Protein AF-A0A6M5JIP1-F1 (afdb_monomer)

Sequence (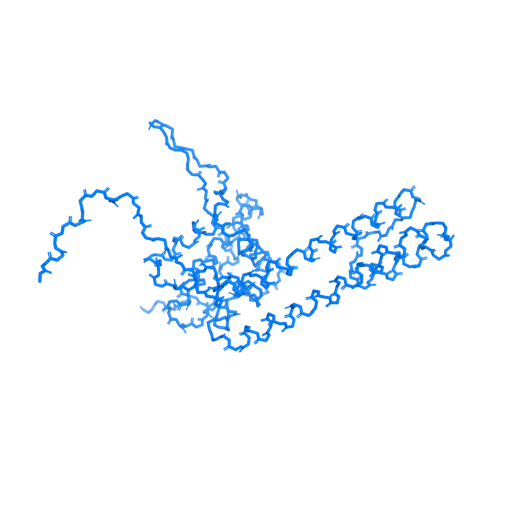245 aa):
MTQKGWRRWYGWYRSVHVKSLDAHQARSLLGARAQLVGMRTRLSNMVRGVLKTFGLLPGADRGLRFDRRVEAMIEDAPDVALIVRPLLATWRQLREQIAVFDTTVQRRVKRDATCRLLMTVPGIGALSALAFVSTIEDPTRFARSRSVGAHLGLTPRRYQSGEMDRSGHISGCGDVLARTLMYEAAIVILHRVKRPLHLKDWALAIVERAGPGKARVALARKLSVILHSVWRSGEPFRWEPATVA

Mean predicted aligned error: 6.75 Å

Nearest PDB structures (foldseek):
  8wt6-assembly1_D  TM=6.967E-01  e=3.673E-09  Escherichia coli
  8wt9-assembly1_D  TM=7.153E-01  e=5.305E-08  Escherichia coli
  8wt7-assembly1_C  TM=7.300E-01  e=1.313E-07  Escherichia coli

Solvent-accessible surface area (backbone atoms only — not comparable to full-atom values): 13800 Å² total; per-residue (Å²): 136,84,92,79,83,82,88,86,83,67,93,84,66,75,87,75,86,78,76,52,71,66,32,49,52,53,48,50,54,55,48,54,38,51,51,41,54,49,51,36,51,50,43,55,50,49,49,50,52,56,35,46,75,73,74,41,78,75,75,87,58,60,70,71,60,30,52,55,51,49,53,63,66,30,66,91,31,63,77,56,30,69,62,43,49,62,51,49,54,52,36,52,52,39,51,54,54,41,50,55,45,51,53,50,50,48,57,51,34,75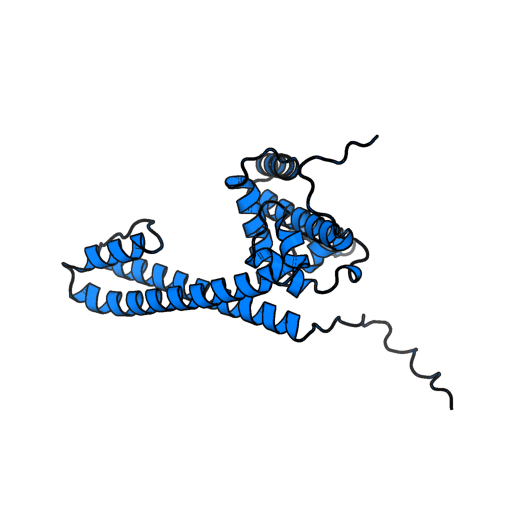,71,35,66,64,34,52,45,44,40,54,33,85,44,38,44,64,67,40,23,49,37,45,48,40,69,62,72,48,70,78,81,47,92,46,44,74,53,47,18,50,54,38,14,51,34,61,31,76,49,73,56,98,90,46,79,46,79,57,62,55,55,60,46,59,49,62,65,42,36,50,37,34,36,51,20,28,49,35,35,70,76,65,56,78,72,85,41,70,73,45,55,57,31,50,58,32,28,77,77,63,35,60,71,55,18,32,44,54,37,19,24,52,48,43,23,49,49,43,47,33,63,69,68,72,46,67,58,70,77,62,79,78,82,83,126

Secondary structure (DSSP, 8-state):
-------SS-TT-PPPPPPPHHHHHHHHHHHHHHHHHHHHHHHHHHHHHHHHHTT---TT--HHHHHHHHHHHTTT-HHHHHHHHHHHHHHHHHHHHHHHHHHHHHHHHHH-HHHHHHTTSTT--HHHHHHHHHHH--GGG-SSTHHHHHHTT-SEEEEEETTEEEEEEE---S-HHHHHHHHHHHHHHHHT--S--HHHHHHHHHHHHH-HHHHHHHHHHHHHHHHHHHHHH-PPPPSSPP---

Foldseek 3Di:
DDPPDDDDPPPPDDDDDDADPVLVVLVVLLVVLVVLVVLLVVLLVVLQVLCVVVVHHLDDDDDPSSLVSSCVSCVVPVVSCVVNVVSSVVSVVSVVVSVVSVVVLVVVLVVDLLLVQLVLDQLDDSSLSSNLCSQCVDLVVDPALLVQCVQCQLAFDWDDDDPDTDTHDGRNPHDVSNLVSLLSSLVCLQPPDPDDAPLNVVLVVCCVVPNNVNSSSVSSSVSSSVSSVSSVVVHHDDRDDPPPD

Radius of gyration: 23.05 Å; Cα contacts (8 Å, |Δi|>4): 244; chains: 1; bounding box: 53×52×82 Å

Structure (mmCIF, N/CA/C/O backbone):
data_AF-A0A6M5JIP1-F1
#
_entry.id   AF-A0A6M5JIP1-F1
#
loop_
_atom_site.group_PDB
_atom_site.id
_atom_site.type_symbol
_atom_site.label_atom_id
_atom_site.label_alt_id
_atom_site.label_comp_id
_atom_site.label_asym_id
_atom_site.label_entity_id
_atom_site.label_seq_id
_atom_site.pdbx_PDB_ins_code
_atom_site.Cartn_x
_atom_site.Cartn_y
_atom_site.Cartn_z
_atom_site.occupancy
_atom_site.B_iso_or_equiv
_atom_site.auth_seq_id
_atom_site.auth_comp_id
_atom_site.auth_asym_id
_atom_site.auth_atom_id
_atom_site.pdbx_PDB_model_num
ATOM 1 N N . MET A 1 1 ? 0.127 -29.106 47.505 1.00 35.12 1 MET A N 1
ATOM 2 C CA . MET A 1 1 ? 1.346 -28.319 47.803 1.00 35.12 1 MET A CA 1
ATOM 3 C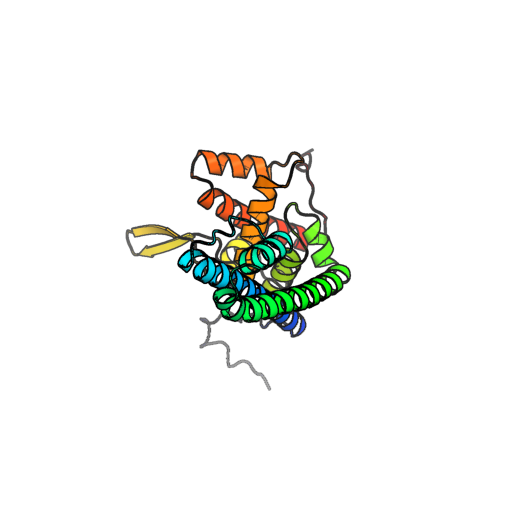 C . MET A 1 1 ? 1.322 -27.038 46.985 1.00 35.12 1 MET A C 1
ATOM 5 O O . MET A 1 1 ? 1.169 -27.071 45.774 1.00 35.12 1 MET A O 1
ATOM 9 N N . THR A 1 2 ? 1.328 -25.911 47.682 1.00 38.12 2 THR A N 1
ATOM 10 C CA . THR A 1 2 ? 0.967 -24.566 47.220 1.00 38.12 2 THR A CA 1
ATOM 11 C C . THR A 1 2 ? 2.082 -23.871 46.431 1.00 38.12 2 THR A C 1
ATOM 13 O O . THR A 1 2 ? 3.082 -23.460 47.009 1.00 38.12 2 THR A O 1
ATOM 16 N N . GLN A 1 3 ? 1.867 -23.625 45.132 1.00 36.69 3 GLN A N 1
ATOM 17 C CA . GLN A 1 3 ? 2.666 -22.705 44.301 1.00 36.69 3 GLN A CA 1
ATOM 18 C C . GLN A 1 3 ? 2.328 -21.225 44.597 1.00 36.69 3 GLN A C 1
ATOM 20 O O . GLN A 1 3 ? 1.938 -20.452 43.722 1.00 36.69 3 GLN A O 1
ATOM 25 N N . LYS A 1 4 ? 2.471 -20.796 45.853 1.00 41.78 4 LYS A N 1
ATOM 26 C CA . LYS A 1 4 ? 2.514 -19.373 46.225 1.00 41.78 4 LYS A CA 1
ATOM 27 C C . LYS A 1 4 ? 3.981 -18.999 46.435 1.00 41.78 4 LYS A C 1
ATOM 29 O O . LYS A 1 4 ? 4.477 -19.122 47.544 1.00 41.78 4 LYS A O 1
ATOM 34 N N . GLY A 1 5 ? 4.690 -18.590 45.378 1.00 34.19 5 GLY A N 1
ATOM 35 C CA . GLY A 1 5 ? 6.124 -18.290 45.537 1.00 34.19 5 GLY A CA 1
ATOM 36 C C . GLY A 1 5 ? 6.865 -17.518 44.442 1.00 34.19 5 GLY A C 1
ATOM 37 O O . GLY A 1 5 ? 8.011 -17.168 44.674 1.00 34.19 5 GLY A O 1
ATOM 38 N N . TRP A 1 6 ? 6.262 -17.191 43.290 1.00 36.59 6 TRP A N 1
ATOM 39 C CA . TRP A 1 6 ? 7.020 -16.620 42.153 1.00 36.59 6 TRP A CA 1
ATOM 40 C C . TRP A 1 6 ? 6.511 -15.266 41.626 1.00 36.59 6 TRP A C 1
ATOM 42 O O . TRP A 1 6 ? 6.804 -14.879 40.500 1.00 36.59 6 TRP A O 1
ATOM 52 N N . ARG A 1 7 ? 5.750 -14.498 42.418 1.00 42.03 7 ARG A N 1
ATOM 53 C CA . ARG A 1 7 ? 5.139 -13.227 41.958 1.00 42.03 7 ARG A CA 1
ATOM 54 C C . ARG A 1 7 ? 5.946 -11.945 42.206 1.00 42.03 7 ARG A C 1
ATOM 56 O O . ARG A 1 7 ? 5.408 -10.872 41.958 1.00 42.03 7 ARG A O 1
ATOM 63 N N . ARG A 1 8 ? 7.195 -11.998 42.686 1.00 39.66 8 ARG A N 1
ATOM 64 C CA . ARG A 1 8 ? 7.826 -10.794 43.272 1.00 39.66 8 ARG A CA 1
ATOM 65 C C . ARG A 1 8 ? 8.992 -10.141 42.507 1.00 39.66 8 ARG A C 1
ATOM 67 O O . ARG A 1 8 ? 9.434 -9.093 42.951 1.00 39.66 8 ARG A O 1
ATOM 74 N N . TRP A 1 9 ? 9.430 -10.643 41.343 1.00 42.53 9 TRP A N 1
ATOM 75 C CA . TRP A 1 9 ? 10.633 -10.087 40.675 1.00 42.53 9 TRP A CA 1
ATOM 76 C C . TRP A 1 9 ? 10.564 -9.836 39.148 1.00 42.53 9 TRP A C 1
ATOM 78 O O . TRP A 1 9 ? 11.585 -9.530 38.547 1.00 42.53 9 TRP A O 1
ATOM 88 N N . TYR A 1 10 ? 9.384 -9.861 38.504 1.00 42.88 10 TYR A N 1
ATOM 89 C CA . TYR A 1 10 ? 9.240 -9.585 37.051 1.00 42.88 10 TYR A CA 1
ATOM 90 C C . TYR A 1 10 ? 8.085 -8.619 36.696 1.00 42.88 10 TYR A C 1
ATOM 92 O O . TYR A 1 10 ? 7.394 -8.794 35.697 1.00 42.88 10 TYR A O 1
ATOM 100 N N . GLY A 1 11 ? 7.854 -7.571 37.494 1.00 45.03 11 GLY A N 1
ATOM 101 C CA . GLY A 1 11 ? 6.762 -6.598 37.275 1.00 45.03 11 GLY A CA 1
ATOM 102 C C . GLY A 1 11 ? 6.906 -5.670 36.053 1.00 45.03 11 GLY A C 1
ATOM 103 O O . GLY A 1 11 ? 6.019 -4.858 35.804 1.00 45.03 11 GLY A O 1
ATOM 104 N N . TRP A 1 12 ? 8.002 -5.773 35.296 1.00 57.34 12 TRP A N 1
ATOM 105 C CA . TRP A 1 12 ? 8.351 -4.844 34.210 1.00 57.34 12 TRP A CA 1
ATOM 106 C C . TRP A 1 12 ? 7.956 -5.325 32.810 1.00 57.34 12 TRP A C 1
ATOM 108 O O . TRP A 1 12 ? 7.903 -4.521 31.879 1.00 57.34 12 TRP A O 1
ATOM 118 N N . TYR A 1 13 ? 7.653 -6.614 32.639 1.00 55.66 13 TYR A N 1
ATOM 119 C CA . TYR A 1 13 ? 7.334 -7.175 31.329 1.00 55.66 13 TYR A CA 1
ATOM 120 C C . TYR A 1 13 ? 5.842 -7.450 31.205 1.00 55.66 13 TYR A C 1
ATOM 122 O O . TYR A 1 13 ? 5.272 -8.314 31.867 1.00 55.66 13 TYR A O 1
ATOM 130 N N . ARG A 1 14 ? 5.196 -6.698 30.315 1.00 58.66 14 ARG A N 1
ATOM 131 C CA . ARG A 1 14 ? 3.814 -6.952 29.916 1.00 58.66 14 ARG A CA 1
ATOM 132 C C . ARG A 1 14 ? 3.804 -8.181 29.006 1.00 58.66 14 ARG A C 1
ATOM 134 O O . ARG A 1 14 ? 4.544 -8.201 28.025 1.00 58.66 14 ARG A O 1
ATOM 141 N N . SER A 1 15 ? 2.978 -9.183 29.314 1.00 69.25 15 SER A N 1
ATOM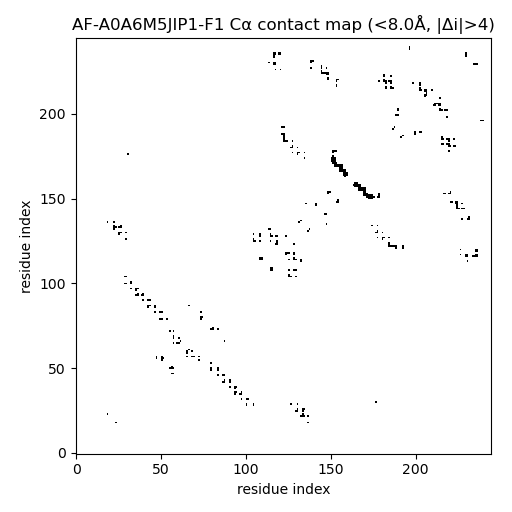 142 C CA . SER A 1 15 ? 2.810 -10.376 28.472 1.00 69.25 15 SER A CA 1
ATOM 143 C C . SER A 1 15 ? 2.578 -9.973 27.013 1.00 69.25 15 SER A C 1
ATOM 145 O O . SER A 1 15 ? 1.657 -9.203 26.715 1.00 69.25 15 SER A O 1
ATOM 147 N N . VAL A 1 16 ? 3.426 -10.465 26.109 1.00 74.62 16 VAL A N 1
ATOM 148 C CA . VAL A 1 16 ? 3.321 -10.175 24.678 1.00 74.62 16 VAL A CA 1
ATOM 149 C C . VAL A 1 16 ? 2.303 -11.126 24.069 1.00 74.62 16 VAL A C 1
ATOM 151 O O . VAL A 1 16 ? 2.369 -12.334 24.267 1.00 74.62 16 VAL A O 1
ATOM 154 N N . HIS A 1 17 ? 1.356 -10.569 23.319 1.00 79.06 17 HIS A N 1
ATOM 155 C CA . HIS A 1 17 ? 0.409 -11.365 22.545 1.00 79.06 17 HIS A CA 1
ATOM 156 C C . HIS A 1 17 ? 1.149 -12.145 21.456 1.00 79.06 17 HIS A C 1
ATOM 158 O O . HIS A 1 17 ? 1.733 -11.540 20.550 1.00 79.06 17 HIS A O 1
ATOM 164 N N . VAL A 1 18 ? 1.110 -13.471 21.551 1.00 83.81 18 VAL A N 1
ATOM 165 C CA . VAL A 1 18 ? 1.624 -14.376 20.521 1.00 83.81 18 VAL A CA 1
ATOM 166 C C . VAL A 1 18 ? 0.536 -14.553 19.474 1.00 83.81 18 VAL A C 1
ATOM 168 O O . VAL A 1 18 ? -0.599 -14.883 19.813 1.00 83.81 18 VAL A O 1
ATOM 171 N N . LYS A 1 19 ? 0.873 -14.300 18.208 1.00 85.56 19 LYS A N 1
ATOM 172 C CA . LYS A 1 19 ? -0.102 -14.434 17.129 1.00 85.56 19 LYS A CA 1
ATOM 173 C C . LYS A 1 19 ? -0.380 -15.900 16.826 1.00 85.56 19 LYS A C 1
ATOM 175 O O . LYS A 1 19 ? 0.526 -16.731 16.875 1.00 85.56 19 LYS A O 1
ATOM 180 N N . SER A 1 20 ? -1.614 -16.199 16.449 1.00 92.12 20 SER A N 1
ATOM 181 C CA . SER A 1 20 ? -1.992 -17.503 15.918 1.00 92.12 20 SER A CA 1
ATOM 182 C C . SER A 1 20 ? -1.245 -17.811 14.623 1.00 92.12 20 SER A C 1
ATOM 184 O O . SER A 1 20 ? -0.804 -16.923 13.879 1.00 92.12 20 SER A O 1
ATOM 186 N N . LEU A 1 21 ? -1.147 -19.105 14.321 1.00 92.94 21 LEU A N 1
ATOM 187 C CA . LEU A 1 21 ? -0.588 -19.576 13.060 1.00 92.94 21 LEU A CA 1
ATOM 188 C C . LEU A 1 21 ? -1.350 -19.000 11.857 1.00 92.94 21 LEU A C 1
ATOM 190 O O . LEU A 1 21 ? -0.726 -18.613 10.871 1.00 92.94 21 LEU A O 1
ATOM 194 N N . ASP A 1 22 ? -2.675 -18.870 11.960 1.00 92.56 22 ASP A N 1
ATOM 195 C CA . ASP A 1 22 ? -3.512 -18.281 10.914 1.00 92.56 22 ASP A CA 1
ATOM 196 C C . ASP A 1 22 ? -3.109 -16.819 10.641 1.00 92.56 22 ASP A C 1
ATOM 198 O O . ASP A 1 22 ? -2.816 -16.452 9.495 1.00 92.56 22 ASP A O 1
ATOM 202 N N . ALA A 1 23 ? -2.975 -15.997 11.687 1.00 93.25 23 ALA A N 1
ATOM 203 C CA . ALA A 1 23 ? -2.525 -14.613 11.556 1.00 93.25 23 ALA A CA 1
ATOM 204 C C . ALA A 1 23 ? -1.101 -14.519 10.973 1.00 93.25 23 ALA A C 1
ATOM 206 O O . ALA A 1 23 ? -0.837 -13.669 10.114 1.00 93.25 23 ALA A O 1
ATOM 207 N N . HIS A 1 24 ? -0.190 -15.415 11.367 1.00 93.69 24 HIS A N 1
ATOM 208 C CA . HIS A 1 24 ? 1.138 -15.516 10.758 1.00 93.69 24 HIS A CA 1
ATOM 209 C C . HIS A 1 24 ? 1.064 -15.848 9.262 1.00 93.69 24 HIS A C 1
ATOM 211 O O . HIS A 1 24 ? 1.689 -15.156 8.458 1.00 93.69 24 HIS A O 1
ATOM 217 N N . GLN A 1 25 ? 0.251 -16.827 8.861 1.00 95.19 25 GLN A N 1
ATOM 218 C CA . GLN A 1 25 ? 0.053 -17.187 7.455 1.00 95.19 25 GLN A CA 1
ATOM 219 C C . GLN A 1 25 ? -0.529 -16.026 6.634 1.00 95.19 25 GLN A C 1
ATOM 221 O O . GLN A 1 25 ? -0.077 -15.784 5.515 1.00 95.19 25 GLN A O 1
ATOM 226 N N . ALA A 1 26 ? -1.503 -15.277 7.173 1.00 95.94 26 ALA A N 1
ATOM 227 C CA . ALA A 1 26 ? -2.066 -14.098 6.497 1.00 95.94 26 ALA A CA 1
ATOM 228 C C . ALA A 1 26 ? -0.995 -13.040 6.237 1.00 95.94 26 ALA A C 1
ATOM 230 O O . ALA A 1 26 ? -0.881 -12.513 5.129 1.00 95.94 26 ALA A O 1
ATOM 231 N N . ARG A 1 27 ? -0.190 -12.745 7.258 1.00 95.19 27 ARG A N 1
ATOM 232 C CA . ARG A 1 27 ? 0.879 -11.749 7.173 1.00 95.19 27 ARG A CA 1
ATOM 233 C C . ARG A 1 27 ? 1.979 -12.187 6.214 1.00 95.19 27 ARG A C 1
ATOM 235 O O . ARG A 1 27 ? 2.436 -11.360 5.433 1.00 95.19 27 ARG A O 1
ATOM 242 N N . SER A 1 28 ? 2.362 -13.463 6.221 1.00 96.62 28 SER A N 1
ATOM 243 C CA . SER A 1 28 ? 3.341 -14.012 5.276 1.00 96.62 28 SER A CA 1
ATOM 244 C C . SER A 1 28 ? 2.845 -13.928 3.834 1.00 96.62 28 SER A C 1
ATOM 246 O O . SER A 1 28 ? 3.590 -13.479 2.967 1.00 96.62 28 SER A O 1
ATOM 248 N N . LEU A 1 29 ? 1.572 -14.255 3.577 1.00 97.62 29 LEU A N 1
ATOM 249 C CA . LEU A 1 29 ? 0.943 -14.096 2.261 1.00 97.62 29 LEU A CA 1
ATOM 250 C C . LEU A 1 29 ? 0.987 -12.635 1.784 1.00 97.62 29 LEU A C 1
ATOM 252 O O . LEU A 1 29 ? 1.423 -12.343 0.669 1.00 97.62 29 LEU A O 1
ATOM 256 N N . LEU A 1 30 ? 0.555 -11.705 2.638 1.00 98.06 30 LEU A N 1
ATOM 257 C CA . LEU A 1 30 ? 0.543 -10.275 2.328 1.00 98.06 30 LEU A CA 1
ATOM 258 C C . LEU A 1 30 ? 1.963 -9.719 2.127 1.00 98.06 30 LEU A C 1
ATOM 260 O O . LEU A 1 30 ? 2.193 -8.930 1.208 1.00 98.06 30 LEU A O 1
ATOM 264 N N . GLY A 1 31 ? 2.917 -10.156 2.951 1.00 97.62 31 GLY A N 1
ATOM 265 C CA . GLY A 1 31 ? 4.327 -9.788 2.865 1.00 97.62 31 GLY A CA 1
ATOM 266 C C . GLY A 1 31 ? 4.981 -10.286 1.578 1.00 97.62 31 GLY A C 1
ATOM 267 O O . GLY A 1 31 ? 5.580 -9.487 0.860 1.00 97.62 31 GLY A O 1
ATOM 268 N N . ALA A 1 32 ? 4.807 -11.565 1.234 1.00 97.94 32 ALA A N 1
ATOM 269 C CA . ALA A 1 32 ? 5.321 -12.150 -0.006 1.00 97.94 32 ALA A CA 1
ATOM 270 C C . ALA A 1 32 ? 4.779 -11.414 -1.239 1.00 97.94 32 ALA A C 1
ATOM 272 O O . ALA A 1 32 ? 5.537 -11.004 -2.120 1.00 97.94 32 ALA A O 1
ATOM 273 N N . ARG A 1 33 ? 3.472 -11.132 -1.256 1.00 98.31 33 ARG A N 1
ATOM 274 C CA . ARG A 1 33 ? 2.854 -10.316 -2.304 1.00 98.31 33 ARG A CA 1
ATOM 275 C C . ARG A 1 33 ? 3.482 -8.923 -2.398 1.00 98.31 33 ARG A C 1
ATOM 277 O O . ARG A 1 33 ? 3.785 -8.463 -3.499 1.00 98.31 33 ARG A O 1
ATOM 284 N N . ALA A 1 34 ? 3.661 -8.235 -1.270 1.00 97.94 34 ALA A N 1
ATOM 285 C CA . ALA A 1 34 ? 4.259 -6.901 -1.242 1.00 97.94 34 ALA A CA 1
ATOM 286 C C . ALA A 1 34 ? 5.697 -6.904 -1.796 1.00 97.94 34 ALA A C 1
ATOM 288 O O . ALA A 1 34 ? 6.061 -5.994 -2.545 1.00 97.94 34 ALA A O 1
ATOM 289 N N . GLN A 1 35 ? 6.478 -7.953 -1.515 1.00 97.81 35 GLN A N 1
ATOM 290 C CA . GLN A 1 35 ? 7.813 -8.133 -2.091 1.00 97.81 35 GLN A CA 1
ATOM 291 C C . GLN A 1 35 ? 7.767 -8.244 -3.619 1.00 97.81 35 GLN A C 1
ATOM 293 O O . GLN A 1 35 ? 8.488 -7.509 -4.300 1.00 97.81 35 GLN A O 1
ATOM 298 N N . LEU A 1 36 ? 6.872 -9.071 -4.177 1.00 98.38 36 LEU A N 1
ATOM 299 C CA . LEU A 1 36 ? 6.738 -9.195 -5.634 1.00 98.38 36 LEU A CA 1
ATOM 300 C C . LEU A 1 36 ? 6.282 -7.885 -6.290 1.00 98.38 36 LEU A C 1
ATOM 302 O O . LEU A 1 36 ? 6.796 -7.504 -7.342 1.00 98.38 36 LEU A O 1
ATOM 306 N N . VAL A 1 37 ? 5.366 -7.144 -5.659 1.00 98.12 37 VAL A N 1
ATOM 307 C CA . VAL A 1 37 ? 4.957 -5.807 -6.126 1.00 98.12 37 VAL A CA 1
ATOM 308 C C . VAL A 1 37 ? 6.151 -4.845 -6.168 1.00 98.12 37 VAL A C 1
ATOM 310 O O . VAL A 1 37 ? 6.300 -4.085 -7.134 1.00 98.12 37 VAL A O 1
ATOM 313 N N . GLY A 1 38 ? 7.018 -4.894 -5.154 1.00 97.88 38 GLY A N 1
ATOM 314 C CA . GLY A 1 38 ? 8.259 -4.124 -5.099 1.00 97.88 38 GLY A CA 1
ATOM 315 C C . GLY A 1 38 ? 9.246 -4.517 -6.200 1.00 97.88 38 GLY A C 1
ATOM 316 O O . GLY A 1 38 ? 9.749 -3.647 -6.910 1.00 97.88 38 GLY A O 1
ATOM 317 N N . MET A 1 39 ? 9.484 -5.816 -6.400 1.00 98.38 39 MET A N 1
ATOM 318 C CA . MET A 1 39 ? 10.333 -6.344 -7.480 1.00 98.38 39 MET A CA 1
ATOM 319 C C . MET A 1 39 ? 9.819 -5.932 -8.864 1.00 98.38 39 MET A C 1
ATOM 321 O O . MET A 1 39 ? 10.577 -5.388 -9.663 1.00 98.38 39 MET A O 1
ATOM 325 N N . ARG A 1 40 ? 8.513 -6.075 -9.118 1.00 98.00 40 ARG A N 1
ATOM 326 C CA . ARG A 1 40 ? 7.872 -5.644 -10.369 1.00 98.00 40 ARG A CA 1
ATOM 327 C C . ARG A 1 40 ? 8.095 -4.154 -10.626 1.00 98.00 40 ARG A C 1
ATOM 329 O O . ARG A 1 40 ? 8.380 -3.747 -11.748 1.00 98.00 40 ARG A O 1
ATOM 336 N N . THR A 1 41 ? 7.952 -3.328 -9.592 1.00 97.38 41 THR A N 1
ATOM 337 C CA . THR A 1 41 ? 8.156 -1.877 -9.711 1.00 97.38 41 THR A CA 1
ATOM 338 C C . THR A 1 41 ? 9.616 -1.557 -10.036 1.00 97.38 41 THR A C 1
ATOM 340 O O . THR A 1 41 ? 9.872 -0.788 -10.963 1.00 97.38 41 THR A O 1
ATOM 343 N N . ARG A 1 42 ? 10.567 -2.209 -9.352 1.00 97.75 42 ARG A N 1
ATOM 344 C CA . ARG A 1 42 ? 12.004 -2.083 -9.637 1.00 97.75 42 ARG A CA 1
ATOM 345 C C . ARG A 1 42 ? 12.337 -2.470 -11.075 1.00 97.75 42 ARG A C 1
ATOM 347 O O . ARG A 1 42 ? 12.979 -1.680 -11.754 1.00 97.75 42 ARG A O 1
ATOM 354 N N . LEU A 1 43 ? 11.829 -3.599 -11.572 1.00 97.00 43 LEU A N 1
ATOM 355 C CA . LEU A 1 43 ? 12.040 -4.012 -12.963 1.00 97.00 43 LEU A CA 1
ATOM 356 C C . LEU A 1 43 ? 11.456 -3.011 -13.962 1.00 97.00 43 LEU A C 1
ATOM 358 O O . LEU A 1 43 ? 12.136 -2.643 -14.912 1.00 97.00 43 LEU A O 1
ATOM 362 N N . SER A 1 44 ? 10.243 -2.494 -13.729 1.00 96.88 44 SER A N 1
ATOM 363 C CA . SER A 1 44 ? 9.692 -1.470 -14.627 1.00 96.88 44 SER A CA 1
ATOM 364 C C . SER A 1 44 ? 10.519 -0.185 -14.634 1.00 96.88 44 SER A C 1
ATOM 366 O O . SER A 1 44 ? 10.643 0.447 -15.676 1.00 96.88 44 SER A O 1
ATOM 368 N N . ASN A 1 45 ? 11.107 0.197 -13.497 1.00 97.00 45 ASN A N 1
ATOM 369 C CA . ASN A 1 45 ? 11.987 1.360 -13.425 1.00 97.00 45 ASN A CA 1
ATOM 370 C C . ASN A 1 45 ? 13.341 1.085 -14.091 1.00 97.00 45 ASN A C 1
ATOM 372 O O . ASN A 1 45 ? 13.855 1.969 -14.766 1.00 97.00 45 ASN A O 1
ATOM 376 N N . MET A 1 46 ? 13.877 -0.132 -13.962 1.00 96.94 46 MET A N 1
ATOM 377 C CA . MET A 1 46 ? 15.099 -0.557 -14.648 1.00 96.94 46 MET A CA 1
ATOM 378 C C . MET A 1 46 ? 14.922 -0.505 -16.167 1.00 96.94 46 MET A C 1
ATOM 380 O O . MET A 1 46 ? 15.722 0.123 -16.848 1.00 96.94 46 MET A O 1
ATOM 384 N N . VAL A 1 47 ? 13.826 -1.069 -16.688 1.00 97.31 47 VAL A N 1
ATOM 385 C CA . VAL A 1 47 ? 13.485 -1.005 -18.119 1.00 97.31 47 VAL A CA 1
ATOM 386 C C . VAL A 1 47 ? 13.396 0.446 -18.596 1.00 97.31 47 VAL A C 1
ATOM 388 O O . VAL A 1 47 ? 13.992 0.794 -19.609 1.00 97.31 47 VAL A O 1
ATOM 391 N N . ARG A 1 48 ? 12.719 1.329 -17.846 1.00 97.31 48 ARG A N 1
ATOM 392 C CA . ARG A 1 48 ? 12.677 2.767 -18.178 1.00 97.31 48 ARG A CA 1
ATOM 393 C C . ARG A 1 48 ? 14.061 3.409 -18.187 1.00 97.31 48 ARG A C 1
ATOM 395 O O . ARG A 1 48 ? 14.308 4.261 -19.031 1.00 97.31 48 ARG A O 1
ATOM 402 N N . GLY A 1 49 ? 14.922 3.033 -17.244 1.00 96.81 49 GLY A N 1
ATOM 403 C CA . GLY A 1 49 ? 16.294 3.524 -17.157 1.00 96.81 49 GLY A CA 1
ATOM 404 C C . GLY A 1 49 ? 17.114 3.134 -18.382 1.00 96.81 49 GLY A C 1
ATOM 405 O O . GLY A 1 49 ? 17.689 4.012 -19.013 1.00 96.81 49 GLY A O 1
ATOM 406 N N . VAL A 1 50 ? 17.087 1.850 -18.757 1.00 96.50 50 VAL A N 1
ATOM 407 C CA . VAL A 1 50 ? 17.777 1.331 -19.949 1.00 96.50 50 VAL A CA 1
ATOM 408 C C . VAL A 1 50 ? 17.295 2.050 -21.205 1.00 96.50 50 VAL A C 1
ATOM 410 O O . VAL A 1 50 ? 18.108 2.611 -21.928 1.00 96.50 50 VAL A O 1
ATOM 413 N N . LEU A 1 51 ? 15.980 2.108 -21.432 1.00 96.81 51 LEU A N 1
ATOM 414 C CA . LEU A 1 51 ? 15.408 2.772 -22.607 1.00 96.81 51 LEU A CA 1
ATOM 415 C C . LEU A 1 51 ? 15.834 4.244 -22.701 1.00 96.81 51 LEU A C 1
ATOM 417 O O . LEU A 1 51 ? 16.238 4.699 -23.769 1.00 96.81 51 LEU A O 1
ATOM 421 N N . LYS A 1 52 ? 15.830 4.969 -21.573 1.00 96.38 52 LYS A N 1
ATOM 422 C CA . LYS A 1 52 ? 16.221 6.384 -21.531 1.00 96.38 52 LYS A CA 1
ATOM 423 C C . LYS A 1 52 ? 17.676 6.605 -21.957 1.00 96.38 52 LYS A C 1
ATOM 425 O O . LYS A 1 52 ? 17.948 7.613 -22.602 1.00 96.38 52 LYS A O 1
ATOM 430 N N . THR A 1 53 ? 18.589 5.691 -21.627 1.00 96.00 53 THR A N 1
ATOM 431 C CA . THR A 1 53 ? 20.000 5.768 -22.051 1.00 96.00 53 THR A CA 1
ATOM 432 C C . THR A 1 53 ? 20.142 5.757 -23.572 1.00 96.00 53 THR A C 1
ATOM 434 O O . THR A 1 53 ? 20.998 6.452 -24.107 1.00 96.00 53 THR A O 1
ATOM 437 N N . PHE A 1 54 ? 19.264 5.034 -24.267 1.00 95.00 54 PHE A N 1
ATOM 438 C CA . PHE A 1 54 ? 19.245 4.937 -25.728 1.00 95.00 54 PHE A CA 1
ATOM 439 C C . PHE A 1 54 ? 18.265 5.924 -26.389 1.00 95.00 54 PHE A C 1
ATOM 441 O O . PHE A 1 54 ? 17.876 5.737 -27.536 1.00 95.00 54 PHE A O 1
ATOM 448 N N . GLY A 1 55 ? 17.819 6.965 -25.674 1.00 94.50 55 GLY A N 1
ATOM 449 C CA . GLY A 1 55 ? 16.910 7.987 -26.213 1.00 94.50 55 GLY A CA 1
ATOM 450 C C . GLY A 1 55 ? 15.442 7.558 -26.342 1.00 94.50 55 GLY A C 1
ATOM 451 O O . GLY A 1 55 ? 14.610 8.344 -26.792 1.00 94.50 55 GLY A O 1
ATOM 452 N N . LEU A 1 56 ? 15.083 6.349 -25.899 1.00 94.06 56 LEU A N 1
ATOM 453 C CA . LEU A 1 56 ? 13.719 5.823 -25.948 1.00 94.06 56 LEU A CA 1
ATOM 454 C C . LEU A 1 56 ? 12.958 6.207 -24.669 1.00 94.06 56 LEU A C 1
ATOM 456 O O . LEU A 1 56 ? 13.328 5.831 -23.554 1.00 94.06 56 LEU A O 1
ATOM 460 N N . LEU A 1 57 ? 11.867 6.967 -24.805 1.00 92.44 57 LEU A N 1
ATOM 461 C CA . LEU A 1 57 ? 11.123 7.525 -23.669 1.00 92.44 57 LEU A CA 1
ATOM 462 C C . LEU A 1 57 ? 9.749 6.848 -23.490 1.00 92.44 57 LEU A C 1
ATOM 464 O O . LEU A 1 57 ? 8.750 7.340 -24.012 1.00 92.44 57 LEU A O 1
ATOM 468 N N . PRO A 1 58 ? 9.630 5.781 -22.671 1.00 86.00 58 PRO A N 1
ATOM 469 C CA . PRO A 1 58 ? 8.382 5.017 -22.479 1.00 86.00 58 PRO A CA 1
ATOM 470 C C . PRO A 1 58 ? 7.255 5.770 -21.739 1.00 86.00 58 PRO A C 1
ATOM 472 O O . PRO A 1 58 ? 6.201 5.195 -21.450 1.00 86.00 58 PRO A O 1
ATOM 475 N N . GLY A 1 59 ? 7.455 7.045 -21.390 1.00 89.50 59 GLY A N 1
ATOM 476 C CA . GLY A 1 59 ? 6.453 7.896 -20.747 1.00 89.50 59 GLY A CA 1
ATOM 477 C C . GLY A 1 59 ? 5.998 7.390 -19.373 1.00 89.50 59 GLY A C 1
ATOM 478 O O . GLY A 1 59 ? 6.768 6.789 -18.625 1.00 89.50 59 GLY A O 1
ATOM 479 N N . ALA A 1 60 ? 4.731 7.642 -19.030 1.00 91.25 60 ALA A N 1
ATOM 480 C CA . ALA A 1 60 ? 4.136 7.315 -17.727 1.00 91.25 60 ALA A CA 1
ATOM 481 C C . ALA A 1 60 ? 3.219 6.073 -17.741 1.00 91.25 60 ALA A C 1
ATOM 483 O O . ALA A 1 60 ? 2.526 5.808 -16.751 1.00 91.25 60 ALA A O 1
ATOM 484 N N . ASP A 1 61 ? 3.203 5.306 -18.839 1.00 92.94 61 ASP A N 1
ATOM 485 C CA . ASP A 1 61 ? 2.327 4.138 -18.982 1.00 92.94 61 ASP A CA 1
ATOM 486 C C . ASP A 1 61 ? 2.573 3.074 -17.921 1.00 92.94 61 ASP A C 1
ATOM 488 O O . ASP A 1 61 ? 3.677 2.925 -17.406 1.00 92.94 61 ASP A O 1
ATOM 492 N N . ARG A 1 62 ? 1.542 2.291 -17.591 1.00 91.12 62 ARG A N 1
ATOM 493 C CA . ARG A 1 62 ? 1.610 1.216 -16.591 1.00 91.12 62 ARG A CA 1
ATOM 494 C C . ARG A 1 62 ? 0.881 -0.027 -17.084 1.00 91.12 62 ARG A C 1
ATOM 496 O O . ARG A 1 62 ? 0.028 0.046 -17.967 1.00 91.12 62 ARG A O 1
ATOM 503 N N . GLY A 1 63 ? 1.179 -1.169 -16.469 1.00 93.06 63 GLY A N 1
ATOM 504 C CA . GLY A 1 63 ? 0.501 -2.425 -16.785 1.00 93.06 63 GLY A CA 1
ATOM 505 C C . GLY A 1 63 ? 0.678 -2.815 -18.255 1.00 93.06 63 GLY A C 1
ATOM 506 O O . GLY A 1 63 ? 1.745 -2.622 -18.820 1.00 93.06 63 GLY A O 1
ATOM 507 N N . LEU A 1 64 ? -0.362 -3.367 -18.884 1.00 93.44 64 LEU A N 1
ATOM 508 C CA . LEU A 1 64 ? -0.276 -3.861 -20.268 1.00 93.44 64 LEU A CA 1
ATOM 509 C C . LEU A 1 64 ? 0.089 -2.770 -21.287 1.00 93.44 64 LEU A C 1
ATOM 511 O O . LEU A 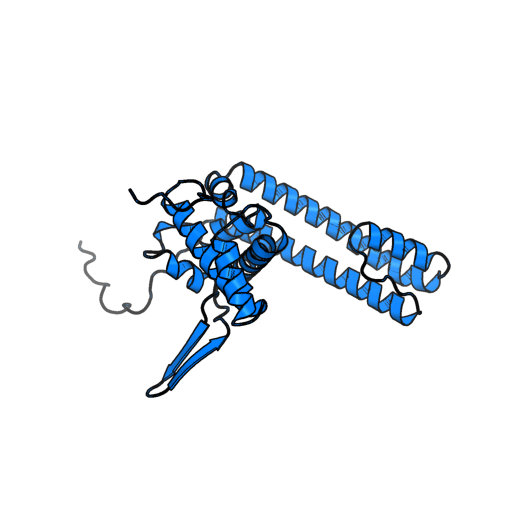1 64 ? 0.734 -3.069 -22.281 1.00 93.44 64 LEU A O 1
ATOM 515 N N . ARG A 1 65 ? -0.279 -1.505 -21.037 1.00 95.38 65 ARG A N 1
ATOM 516 C CA . ARG A 1 65 ? 0.117 -0.392 -21.915 1.00 95.38 65 ARG A CA 1
ATOM 517 C C . ARG A 1 65 ? 1.618 -0.138 -21.879 1.00 95.38 65 ARG A C 1
ATOM 519 O O . ARG A 1 65 ? 2.207 0.088 -22.924 1.00 95.38 65 ARG A O 1
ATOM 526 N N . PHE A 1 66 ? 2.226 -0.224 -20.693 1.00 95.81 66 PHE A N 1
ATOM 527 C CA . PHE A 1 66 ? 3.680 -0.132 -20.558 1.00 95.81 66 PHE A CA 1
ATOM 528 C C . PHE A 1 66 ? 4.363 -1.246 -21.344 1.00 95.81 66 PHE A C 1
ATOM 530 O O . PHE A 1 66 ? 5.266 -0.972 -22.113 1.00 95.81 66 PHE A O 1
ATOM 537 N N . ASP A 1 67 ? 3.873 -2.472 -21.181 1.00 96.56 67 ASP A N 1
ATOM 538 C CA . ASP A 1 67 ? 4.406 -3.656 -21.851 1.00 96.56 67 ASP A CA 1
ATOM 539 C C . ASP A 1 67 ? 4.407 -3.505 -23.382 1.00 96.56 67 ASP A C 1
ATOM 541 O O . ASP A 1 67 ? 5.452 -3.558 -24.021 1.00 96.56 67 ASP A O 1
ATOM 545 N N . ARG A 1 68 ? 3.238 -3.186 -23.954 1.00 96.06 68 ARG A N 1
ATOM 546 C CA . ARG A 1 68 ? 3.070 -2.971 -25.399 1.00 96.06 68 ARG A CA 1
ATOM 547 C C . ARG A 1 68 ? 3.924 -1.823 -25.928 1.00 96.06 68 ARG A C 1
ATOM 549 O O . ARG A 1 68 ? 4.523 -1.949 -26.986 1.00 96.06 68 ARG A O 1
ATOM 556 N N . ARG A 1 69 ? 3.977 -0.704 -25.198 1.00 95.62 69 ARG A N 1
ATOM 557 C CA . ARG A 1 69 ? 4.783 0.457 -25.593 1.00 95.62 69 ARG A CA 1
ATOM 558 C C . ARG A 1 69 ? 6.275 0.131 -25.588 1.00 95.62 69 ARG A C 1
ATOM 560 O O . ARG A 1 69 ? 6.975 0.586 -26.479 1.00 95.62 69 ARG A O 1
ATOM 567 N N . VAL A 1 70 ? 6.749 -0.628 -24.601 1.00 96.94 70 VAL A N 1
ATOM 568 C CA . VAL A 1 70 ? 8.153 -1.045 -24.539 1.00 96.94 70 VAL A CA 1
ATOM 569 C C . VAL A 1 70 ? 8.499 -1.958 -25.712 1.00 96.94 70 VAL A C 1
ATOM 571 O O . VAL A 1 70 ? 9.507 -1.700 -26.352 1.00 96.94 70 VAL A O 1
ATOM 574 N N . GLU A 1 71 ? 7.669 -2.959 -26.024 1.00 97.06 71 GLU A N 1
ATOM 575 C CA . GLU A 1 71 ? 7.906 -3.844 -27.180 1.00 97.06 71 GLU A CA 1
ATOM 576 C C . GLU A 1 71 ? 7.950 -3.066 -28.502 1.00 97.06 71 GLU A C 1
ATOM 578 O O . GLU A 1 71 ? 8.881 -3.246 -29.276 1.00 97.06 71 GLU A O 1
ATOM 583 N N . ALA A 1 72 ? 7.017 -2.133 -28.720 1.00 95.75 72 ALA A N 1
ATOM 584 C CA . ALA A 1 72 ? 7.016 -1.297 -29.923 1.00 95.75 72 ALA A CA 1
ATOM 585 C C . ALA A 1 72 ? 8.266 -0.400 -30.030 1.00 95.75 72 ALA A C 1
ATOM 587 O O . ALA A 1 72 ? 8.766 -0.155 -31.117 1.00 95.75 72 ALA A O 1
ATOM 588 N N . MET A 1 73 ? 8.797 0.095 -28.906 1.00 95.19 73 MET A N 1
ATOM 589 C CA . MET A 1 73 ? 9.999 0.943 -28.907 1.00 95.19 73 MET A CA 1
ATOM 590 C C . MET A 1 73 ? 11.283 0.186 -29.235 1.00 95.19 73 MET A C 1
ATOM 592 O O . MET A 1 73 ? 12.245 0.803 -29.681 1.00 95.19 73 MET A O 1
ATOM 596 N N . ILE A 1 74 ? 11.329 -1.114 -28.950 1.00 96.94 74 ILE A N 1
ATOM 597 C CA . ILE A 1 74 ? 12.527 -1.936 -29.155 1.00 96.94 74 ILE A CA 1
ATOM 598 C C . ILE A 1 74 ? 12.470 -2.745 -30.455 1.00 96.94 74 ILE A C 1
ATOM 600 O O . ILE A 1 74 ? 13.388 -3.517 -30.714 1.00 96.94 74 ILE A O 1
ATOM 604 N N . GLU A 1 75 ? 11.414 -2.587 -31.258 1.00 95.44 75 GLU A N 1
ATOM 605 C CA . GLU A 1 75 ? 11.247 -3.273 -32.545 1.00 95.44 75 GLU A CA 1
ATOM 606 C C . GLU A 1 75 ? 12.376 -2.907 -33.519 1.00 95.44 75 GLU A C 1
ATOM 608 O O . GLU A 1 75 ? 13.066 -3.796 -34.014 1.00 95.44 75 GLU A O 1
ATOM 613 N N . ASP A 1 76 ? 12.662 -1.609 -33.654 1.00 92.00 76 ASP A N 1
ATOM 614 C CA . ASP A 1 76 ? 13.732 -1.078 -34.510 1.00 92.00 76 ASP A CA 1
ATOM 615 C C . ASP A 1 76 ? 15.084 -0.913 -33.780 1.00 92.00 76 ASP A C 1
ATOM 617 O O . ASP A 1 76 ? 16.011 -0.289 -34.294 1.00 92.00 76 ASP A O 1
ATOM 621 N N . ALA A 1 77 ? 15.218 -1.449 -32.560 1.00 94.75 77 ALA A N 1
ATOM 622 C CA . ALA A 1 77 ? 16.418 -1.314 -31.726 1.00 94.75 77 ALA A CA 1
ATOM 623 C C . ALA A 1 77 ? 16.897 -2.684 -31.207 1.00 94.75 77 ALA A C 1
ATOM 625 O O . ALA A 1 77 ? 16.784 -2.963 -30.006 1.00 94.75 77 ALA A O 1
ATOM 626 N N . PRO A 1 78 ? 17.440 -3.556 -32.081 1.00 94.88 78 PRO A N 1
ATOM 627 C CA . PRO A 1 78 ? 17.736 -4.953 -31.751 1.00 94.88 78 PRO A CA 1
ATOM 628 C C . PRO A 1 78 ? 18.703 -5.109 -30.569 1.00 94.88 78 PRO A C 1
ATOM 630 O O . PRO A 1 78 ? 18.447 -5.923 -29.682 1.00 94.88 78 PRO A O 1
ATOM 633 N N . ASP A 1 79 ? 19.748 -4.283 -30.480 1.00 95.88 79 ASP A N 1
ATOM 634 C CA . ASP A 1 79 ? 20.712 -4.334 -29.369 1.00 95.88 79 ASP A CA 1
ATOM 635 C C . ASP A 1 79 ? 20.068 -3.974 -28.022 1.00 95.88 79 ASP A C 1
ATOM 637 O O . ASP A 1 79 ? 20.324 -4.603 -26.993 1.00 95.88 79 ASP A O 1
ATOM 641 N N . VAL A 1 80 ? 19.159 -2.995 -28.025 1.00 96.81 80 VAL A N 1
ATOM 642 C CA . VAL A 1 80 ? 18.387 -2.616 -26.833 1.00 96.81 80 VAL A CA 1
ATOM 643 C C . VAL A 1 80 ? 17.381 -3.712 -26.487 1.00 96.81 80 VAL A C 1
ATOM 645 O O . VAL A 1 80 ? 17.176 -4.023 -25.308 1.00 96.81 80 VAL A O 1
ATOM 648 N N . ALA A 1 81 ? 16.779 -4.343 -27.497 1.00 97.69 81 ALA A N 1
ATOM 649 C CA . ALA A 1 81 ? 15.834 -5.434 -27.315 1.00 97.69 81 ALA A CA 1
ATOM 650 C C . ALA A 1 81 ? 16.469 -6.639 -26.608 1.00 97.69 81 ALA A C 1
ATOM 652 O O . ALA A 1 81 ? 15.8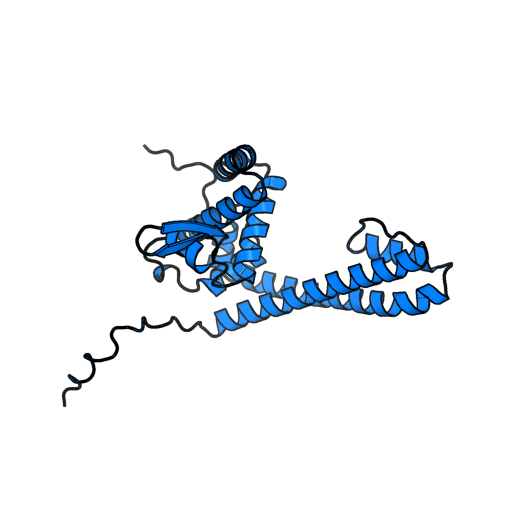27 -7.225 -25.731 1.00 97.69 81 ALA A O 1
ATOM 653 N N . LEU A 1 82 ? 17.731 -6.967 -26.917 1.00 97.31 82 LEU A N 1
ATOM 654 C CA . LEU A 1 82 ? 18.486 -8.034 -26.244 1.00 97.31 82 LEU A CA 1
ATOM 655 C C . LEU A 1 82 ? 18.602 -7.807 -24.728 1.00 97.31 82 LEU A C 1
ATOM 657 O O . LEU A 1 82 ? 18.555 -8.763 -23.954 1.00 97.31 82 LEU A O 1
ATOM 661 N N . ILE A 1 83 ? 18.684 -6.548 -24.290 1.00 96.94 83 ILE A N 1
ATOM 662 C CA . ILE A 1 83 ? 18.770 -6.174 -22.870 1.00 96.94 83 ILE A CA 1
ATOM 663 C C . ILE A 1 83 ? 17.374 -6.118 -22.231 1.00 96.94 83 ILE A C 1
ATOM 665 O O . ILE A 1 83 ? 17.164 -6.581 -21.106 1.00 96.94 83 ILE A O 1
ATOM 669 N N . VAL A 1 84 ? 16.402 -5.525 -22.928 1.00 97.94 84 VAL A N 1
ATOM 670 C CA . VAL A 1 84 ? 15.081 -5.208 -22.366 1.00 97.94 84 VAL A CA 1
ATOM 671 C C . VAL A 1 84 ? 14.157 -6.425 -22.313 1.00 97.94 84 VAL A C 1
ATOM 673 O O . VAL A 1 84 ? 13.434 -6.584 -21.324 1.00 97.94 84 VAL A O 1
ATOM 676 N N . ARG A 1 85 ? 14.174 -7.308 -23.320 1.00 97.75 85 ARG A N 1
ATOM 677 C CA . ARG A 1 85 ? 13.246 -8.453 -23.399 1.00 97.75 85 ARG A CA 1
ATOM 678 C C . ARG A 1 85 ? 13.348 -9.405 -22.195 1.00 97.75 85 ARG A C 1
ATOM 680 O O . ARG A 1 85 ? 12.295 -9.724 -21.639 1.00 97.75 85 ARG A O 1
ATOM 687 N N . PRO A 1 86 ? 14.539 -9.804 -21.699 1.00 98.00 86 PRO A N 1
ATOM 688 C CA . PRO A 1 86 ? 14.641 -10.637 -20.494 1.00 98.00 86 PRO A CA 1
ATOM 689 C C . PRO A 1 86 ? 14.069 -9.967 -19.232 1.00 98.00 86 PRO A C 1
ATOM 691 O O . PRO A 1 86 ? 13.385 -10.606 -18.421 1.00 98.00 86 PRO A O 1
ATOM 694 N N . LEU A 1 87 ? 14.294 -8.656 -19.074 1.00 97.81 87 LEU A N 1
ATOM 695 C CA . LEU A 1 87 ? 13.739 -7.878 -17.961 1.00 97.81 87 LEU A CA 1
ATOM 696 C C . LEU A 1 87 ? 12.211 -7.813 -18.041 1.00 97.81 87 LEU A C 1
ATOM 698 O O . LEU A 1 87 ? 11.525 -7.963 -17.025 1.00 97.81 87 LEU A O 1
ATOM 702 N N . LEU A 1 88 ? 11.677 -7.615 -19.247 1.00 97.19 88 LEU A N 1
ATOM 703 C CA . LEU A 1 88 ? 10.244 -7.533 -19.497 1.00 97.19 88 LEU A CA 1
ATOM 704 C C . LEU A 1 88 ? 9.556 -8.891 -19.299 1.00 97.19 88 LEU A C 1
ATOM 706 O O . LEU A 1 88 ? 8.505 -8.947 -18.663 1.00 97.19 88 LEU A O 1
ATOM 710 N N . ALA A 1 89 ? 10.181 -9.989 -19.729 1.00 98.00 89 ALA A N 1
ATOM 711 C CA . ALA A 1 89 ? 9.708 -11.349 -19.473 1.00 98.00 89 ALA A CA 1
ATOM 712 C C . ALA A 1 89 ? 9.621 -11.648 -17.966 1.00 98.00 89 ALA A C 1
ATOM 714 O O . ALA A 1 89 ? 8.581 -12.087 -17.470 1.00 98.00 89 ALA A O 1
ATOM 715 N N . THR A 1 90 ? 10.665 -11.307 -17.204 1.00 98.25 90 THR A N 1
ATOM 716 C CA . THR A 1 90 ? 10.658 -11.455 -15.737 1.00 98.25 90 THR A CA 1
ATOM 717 C C . THR A 1 90 ? 9.570 -10.588 -15.097 1.00 98.25 90 THR A C 1
ATOM 719 O O . THR A 1 90 ? 8.851 -11.017 -14.192 1.00 98.25 90 THR A O 1
ATOM 722 N N . TRP A 1 91 ? 9.397 -9.359 -15.587 1.00 98.12 91 TRP A N 1
ATOM 723 C CA . TRP A 1 91 ? 8.348 -8.457 -15.122 1.00 98.12 91 TRP A CA 1
ATOM 724 C C . TRP A 1 91 ? 6.935 -9.002 -15.383 1.00 98.12 91 TRP A C 1
ATOM 726 O O . TRP A 1 91 ? 6.068 -8.847 -14.517 1.00 98.12 91 TRP A O 1
ATOM 736 N N . ARG A 1 92 ? 6.700 -9.657 -16.530 1.00 98.00 92 ARG A N 1
ATOM 737 C CA . ARG A 1 92 ? 5.434 -10.338 -16.858 1.00 98.00 92 ARG A CA 1
ATOM 738 C C . ARG A 1 92 ? 5.161 -11.477 -15.876 1.00 98.00 92 ARG A C 1
ATOM 740 O O . ARG A 1 92 ? 4.107 -11.468 -15.241 1.00 98.00 92 ARG A O 1
ATOM 747 N N . GLN A 1 93 ? 6.146 -12.342 -15.630 1.00 98.19 93 GLN A N 1
ATOM 748 C CA . GLN A 1 93 ? 6.012 -13.446 -14.673 1.00 98.19 93 GLN A CA 1
ATOM 749 C C . GLN A 1 93 ? 5.682 -12.940 -13.255 1.00 98.19 93 GLN A C 1
ATOM 751 O O . GLN A 1 93 ? 4.760 -13.421 -12.600 1.00 98.19 93 GLN A O 1
ATOM 756 N N . LEU A 1 94 ? 6.340 -11.873 -12.782 1.00 98.00 94 LEU A N 1
ATOM 757 C CA . LEU A 1 94 ? 5.988 -11.279 -11.486 1.00 98.00 94 LEU A CA 1
ATOM 758 C C . LEU A 1 94 ? 4.526 -10.814 -11.419 1.00 98.00 94 LEU A C 1
ATOM 760 O O . LEU A 1 94 ? 3.911 -10.886 -10.356 1.00 98.00 94 LEU A O 1
ATOM 764 N N . ARG A 1 95 ? 3.948 -10.321 -12.520 1.00 97.50 95 ARG A N 1
ATOM 765 C CA . ARG A 1 95 ? 2.535 -9.913 -12.546 1.00 97.50 95 ARG A CA 1
ATOM 766 C C . ARG A 1 95 ? 1.590 -11.097 -12.416 1.00 97.50 95 ARG A C 1
ATOM 768 O O . ARG A 1 95 ? 0.594 -10.962 -11.707 1.00 97.50 95 ARG A O 1
ATOM 775 N N . GLU A 1 96 ? 1.903 -12.214 -13.059 1.00 97.62 96 GLU A N 1
ATOM 776 C CA . GLU A 1 96 ? 1.135 -13.456 -12.947 1.00 97.62 96 GLU A CA 1
ATOM 777 C C . GLU A 1 96 ? 1.154 -13.965 -11.502 1.00 97.62 96 GLU A C 1
ATOM 779 O O . GLU A 1 96 ? 0.099 -14.171 -10.902 1.00 97.62 96 GLU A O 1
ATOM 784 N N . GLN A 1 97 ? 2.332 -14.025 -10.876 1.00 98.38 97 GLN A N 1
ATOM 785 C CA . GLN A 1 97 ? 2.455 -14.468 -9.482 1.00 98.38 97 GLN A CA 1
ATOM 786 C C . GLN A 1 97 ? 1.768 -13.517 -8.486 1.00 98.38 97 GLN A C 1
ATOM 788 O O . GLN A 1 97 ? 1.141 -13.956 -7.519 1.00 98.38 97 GLN A O 1
ATOM 793 N N . ILE A 1 98 ? 1.802 -12.200 -8.729 1.00 98.44 98 ILE A N 1
ATOM 794 C CA . ILE A 1 98 ? 1.018 -11.241 -7.932 1.00 98.44 98 ILE A CA 1
ATOM 795 C C . ILE A 1 98 ? -0.485 -11.532 -8.059 1.00 98.44 98 ILE A C 1
ATOM 797 O O . ILE A 1 98 ? -1.185 -11.485 -7.046 1.00 98.44 98 ILE A O 1
ATOM 801 N N . ALA A 1 99 ? -0.981 -11.872 -9.254 1.00 97.88 99 ALA A N 1
ATOM 802 C CA . ALA A 1 99 ? -2.390 -12.206 -9.467 1.00 97.88 99 ALA A CA 1
ATOM 803 C C . ALA A 1 99 ? -2.808 -13.501 -8.739 1.00 97.88 99 ALA A C 1
ATOM 805 O O . ALA A 1 99 ? -3.925 -13.589 -8.214 1.00 97.88 99 ALA A O 1
ATOM 806 N N . VAL A 1 100 ? -1.904 -14.480 -8.626 1.00 98.31 100 VAL A N 1
ATOM 807 C CA . VAL A 1 100 ? -2.111 -15.690 -7.807 1.00 98.31 100 VAL A CA 1
ATOM 808 C C . VAL A 1 100 ? -2.278 -15.325 -6.327 1.00 98.31 100 VAL A C 1
ATOM 810 O O . VAL A 1 100 ? -3.219 -15.787 -5.664 1.00 98.31 100 VAL A O 1
ATOM 813 N N . PHE A 1 101 ? -1.420 -14.446 -5.799 1.00 98.19 101 PHE A N 1
ATOM 814 C CA . PHE A 1 101 ? -1.561 -13.954 -4.427 1.00 98.19 101 PHE A CA 1
ATOM 815 C C . PHE A 1 101 ? -2.833 -13.126 -4.229 1.00 98.19 101 PHE A C 1
ATOM 817 O O . PHE A 1 101 ? -3.523 -13.325 -3.229 1.00 98.19 101 PHE A O 1
ATOM 824 N N . ASP A 1 102 ? -3.188 -12.257 -5.179 1.00 98.06 102 ASP A N 1
ATOM 825 C CA . ASP A 1 102 ? -4.438 -11.486 -5.150 1.00 98.06 102 ASP A CA 1
ATOM 826 C C . ASP A 1 102 ? -5.653 -12.413 -5.049 1.00 98.06 102 ASP A C 1
ATOM 828 O O . ASP A 1 102 ? -6.491 -12.253 -4.161 1.00 98.06 102 ASP A O 1
ATOM 832 N N . THR A 1 103 ? -5.710 -13.444 -5.891 1.00 98.31 103 THR A N 1
ATOM 833 C CA . THR A 1 103 ? -6.787 -14.445 -5.878 1.00 98.31 103 THR A CA 1
ATOM 834 C C . THR A 1 103 ? -6.860 -15.182 -4.540 1.00 98.31 103 THR A C 1
ATOM 836 O O . THR A 1 103 ? -7.942 -15.466 -4.021 1.00 98.31 103 THR A O 1
ATOM 839 N N . THR A 1 104 ? -5.712 -15.479 -3.937 1.00 97.88 104 THR A N 1
ATOM 840 C CA . THR A 1 104 ? -5.636 -16.165 -2.641 1.00 97.88 104 THR A CA 1
ATOM 841 C C . THR A 1 104 ? -6.107 -15.274 -1.491 1.00 97.88 104 THR A C 1
ATOM 843 O O . THR A 1 104 ? -6.909 -15.719 -0.668 1.00 97.88 104 THR A O 1
ATOM 846 N N . VAL A 1 105 ? -5.711 -13.997 -1.477 1.00 98.12 105 VAL A N 1
ATOM 847 C CA . VAL A 1 105 ? -6.223 -13.000 -0.521 1.00 98.12 105 VAL A CA 1
ATOM 848 C C . VAL A 1 105 ? -7.741 -12.870 -0.645 1.00 98.12 105 VAL A C 1
ATOM 850 O O . VAL A 1 105 ? -8.442 -12.931 0.363 1.00 98.12 105 VAL A O 1
ATOM 853 N N . GLN A 1 106 ? -8.263 -12.752 -1.870 1.00 97.94 106 GLN A N 1
ATOM 854 C CA . GLN A 1 106 ? -9.702 -12.621 -2.111 1.00 97.94 106 GLN A CA 1
ATOM 855 C C . GLN A 1 106 ? -10.485 -13.830 -1.592 1.00 97.94 106 GLN A C 1
ATOM 857 O O . GLN A 1 106 ? -11.503 -13.662 -0.923 1.00 97.94 106 GLN A O 1
ATOM 862 N N . ARG A 1 107 ? -10.008 -15.056 -1.847 1.00 97.12 107 ARG A N 1
ATOM 863 C CA . ARG A 1 107 ? -10.647 -16.280 -1.333 1.00 97.12 107 ARG A CA 1
ATOM 864 C C . ARG A 1 107 ? -10.711 -16.299 0.193 1.00 97.12 107 ARG A C 1
ATOM 866 O O . ARG A 1 107 ? -11.743 -16.669 0.748 1.00 97.12 107 ARG A O 1
ATOM 873 N N . ARG A 1 108 ? -9.638 -15.880 0.866 1.00 96.19 108 ARG A N 1
ATOM 874 C CA . ARG A 1 108 ? -9.578 -15.841 2.332 1.00 96.19 108 ARG A CA 1
ATOM 875 C C . ARG A 1 108 ? -10.528 -14.798 2.915 1.00 96.19 108 ARG A C 1
ATOM 877 O O . ARG A 1 108 ? -11.353 -15.127 3.760 1.00 96.19 108 ARG A O 1
ATOM 884 N N . VAL A 1 109 ? -10.481 -13.577 2.388 1.00 97.12 109 VAL A N 1
ATOM 885 C CA . VAL A 1 109 ? -11.359 -12.473 2.803 1.00 97.12 109 VAL A CA 1
ATOM 886 C C . VAL A 1 109 ? -12.834 -12.802 2.582 1.00 97.12 109 VAL A C 1
ATOM 888 O O . VAL A 1 109 ? -13.662 -12.495 3.432 1.00 97.12 109 VAL A O 1
ATOM 891 N N . LYS A 1 110 ? -13.181 -13.482 1.482 1.00 95.81 110 LYS A N 1
ATOM 892 C CA . LYS A 1 110 ? -14.562 -13.918 1.227 1.00 95.81 110 LYS A CA 1
ATOM 893 C C . LYS A 1 110 ? -15.095 -14.873 2.293 1.00 95.81 110 LYS A C 1
ATOM 895 O O . LYS A 1 110 ? -16.296 -14.856 2.529 1.00 95.81 110 LYS A O 1
ATOM 900 N N . ARG A 1 111 ? -14.244 -15.678 2.938 1.00 95.25 111 ARG A N 1
ATOM 901 C CA . ARG A 1 111 ? -14.641 -16.632 3.992 1.00 95.25 111 ARG A CA 1
ATOM 902 C C . ARG A 1 111 ? -14.682 -15.994 5.382 1.00 95.25 111 ARG A C 1
ATOM 904 O O . ARG A 1 111 ? -15.519 -16.372 6.192 1.00 95.25 111 ARG A O 1
ATOM 911 N N . ASP A 1 112 ? -13.881 -14.965 5.616 1.00 96.62 112 ASP A N 1
ATOM 912 C CA . ASP A 1 112 ? -13.782 -14.264 6.897 1.00 96.62 112 ASP A CA 1
ATOM 913 C C . ASP A 1 112 ? -14.881 -13.190 7.070 1.00 96.62 112 ASP A C 1
ATOM 915 O O . ASP A 1 112 ? -14.902 -12.167 6.380 1.00 96.62 112 ASP A O 1
ATOM 919 N N . ALA A 1 113 ? -15.800 -13.417 8.017 1.00 97.44 113 ALA A N 1
ATOM 920 C CA . ALA A 1 113 ? -16.895 -12.494 8.324 1.00 97.44 113 ALA A CA 1
ATOM 921 C C . ALA A 1 113 ? -16.412 -11.130 8.832 1.00 97.44 113 ALA A C 1
ATOM 923 O O . ALA A 1 113 ? -16.988 -10.106 8.464 1.00 97.44 113 ALA A O 1
ATOM 924 N N . THR A 1 114 ? -15.333 -11.100 9.614 1.00 97.88 114 THR A N 1
ATOM 925 C CA . THR A 1 114 ? -14.729 -9.861 10.097 1.00 97.88 114 THR A CA 1
ATOM 926 C C . THR A 1 114 ? -14.147 -9.068 8.937 1.00 97.88 114 THR A C 1
ATOM 928 O O . THR A 1 114 ? -14.425 -7.877 8.820 1.00 97.88 114 THR A O 1
ATOM 931 N N . CYS A 1 115 ? -13.395 -9.699 8.033 1.00 98.00 115 CYS A N 1
ATOM 932 C CA . CYS A 1 115 ? -12.869 -8.988 6.866 1.00 98.0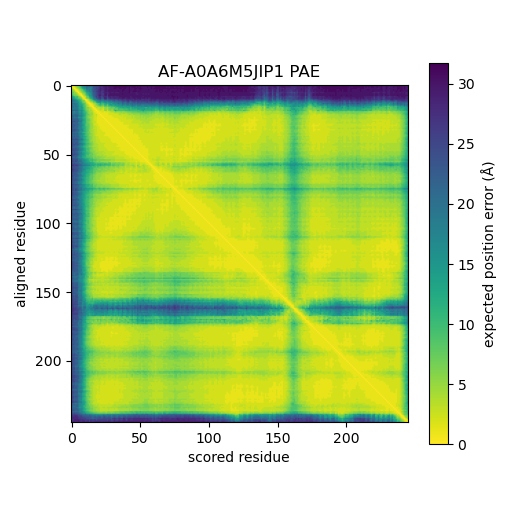0 115 CYS A CA 1
ATOM 933 C C . CYS A 1 115 ? -13.997 -8.391 6.007 1.00 98.00 115 CYS A C 1
ATOM 935 O O . CYS A 1 115 ? -13.894 -7.234 5.594 1.00 98.00 115 CYS A O 1
ATOM 937 N N . ARG A 1 116 ? -15.091 -9.137 5.781 1.00 98.06 116 ARG A N 1
ATOM 938 C CA . ARG A 1 116 ? -16.274 -8.626 5.061 1.00 98.06 116 ARG A CA 1
ATOM 939 C C . ARG A 1 116 ? -16.916 -7.439 5.781 1.00 98.06 116 ARG A C 1
ATOM 941 O O . ARG A 1 116 ? -17.235 -6.446 5.133 1.00 98.06 116 ARG A O 1
ATOM 948 N N . LEU A 1 117 ? -17.046 -7.516 7.105 1.00 98.38 117 LEU A N 1
ATOM 949 C CA . LEU A 1 117 ? -17.561 -6.426 7.929 1.00 98.38 117 LEU A CA 1
ATOM 950 C C . LEU A 1 117 ? -16.689 -5.168 7.803 1.00 98.38 117 LEU A C 1
ATOM 952 O O . LEU A 1 117 ? -17.205 -4.084 7.543 1.00 98.38 117 LEU A O 1
ATOM 956 N N . LEU A 1 118 ? -15.365 -5.296 7.917 1.00 98.31 118 LEU A N 1
ATOM 957 C CA . LEU A 1 118 ? -14.450 -4.154 7.809 1.00 98.31 118 LEU A CA 1
ATOM 958 C C . LEU A 1 118 ? -14.442 -3.526 6.410 1.00 98.31 118 LEU A C 1
ATOM 960 O O . LEU A 1 118 ? -14.249 -2.318 6.287 1.00 98.31 118 LEU A O 1
ATOM 964 N N . MET A 1 119 ? -14.691 -4.312 5.360 1.00 98.12 119 MET A N 1
ATOM 965 C CA . MET A 1 119 ? -14.821 -3.812 3.985 1.00 98.12 119 MET A CA 1
ATOM 966 C C . MET A 1 119 ? -16.087 -2.976 3.740 1.00 98.12 119 MET A C 1
ATOM 968 O O . MET A 1 119 ? -16.201 -2.359 2.685 1.00 98.12 119 MET A O 1
ATOM 972 N N . THR A 1 120 ? -17.015 -2.895 4.701 1.00 97.56 120 THR A N 1
ATOM 973 C CA . THR A 1 120 ? -18.120 -1.919 4.644 1.00 97.56 120 THR A CA 1
ATOM 974 C C . THR A 1 120 ? -17.634 -0.479 4.843 1.00 97.56 120 THR A C 1
ATOM 976 O O . THR A 1 120 ? -18.300 0.466 4.420 1.00 97.56 120 THR A O 1
ATOM 979 N N . VAL A 1 121 ? -16.456 -0.296 5.454 1.00 97.88 121 VAL A N 1
ATOM 980 C CA . VAL A 1 121 ? -15.849 1.017 5.680 1.00 97.88 121 VAL A CA 1
ATOM 981 C C . VAL A 1 121 ? -15.272 1.560 4.361 1.00 97.88 121 VAL A C 1
ATOM 983 O O . VAL A 1 121 ? -14.503 0.865 3.689 1.00 97.88 121 VAL A O 1
ATOM 986 N N . PRO A 1 122 ? -15.567 2.817 3.978 1.00 96.88 122 PRO A N 1
ATOM 987 C CA . PRO A 1 122 ? -15.074 3.400 2.735 1.00 96.88 122 PRO A CA 1
ATOM 988 C C . PRO A 1 122 ? -13.545 3.391 2.657 1.00 96.88 122 PRO A C 1
ATOM 990 O O . PRO A 1 122 ? -12.849 3.728 3.611 1.00 96.88 122 PRO A O 1
ATOM 993 N N . GLY A 1 123 ? -13.022 3.033 1.482 1.00 96.06 123 GLY A N 1
ATOM 994 C CA . GLY A 1 123 ? -11.582 2.958 1.217 1.00 96.06 123 GLY A CA 1
ATOM 995 C C . GLY A 1 123 ? -10.899 1.677 1.696 1.00 96.06 123 GLY A C 1
ATOM 996 O O . GLY A 1 123 ? -9.731 1.473 1.369 1.00 96.06 123 GLY A O 1
ATOM 997 N N . ILE A 1 124 ? -11.601 0.796 2.414 1.00 98.31 124 ILE A N 1
ATOM 998 C CA . ILE A 1 124 ? -11.070 -0.498 2.841 1.00 98.31 124 ILE A CA 1
ATOM 999 C C . ILE A 1 124 ? -11.387 -1.567 1.799 1.00 98.31 124 ILE A C 1
ATOM 1001 O O . ILE A 1 124 ? -12.538 -1.823 1.467 1.00 98.31 124 ILE A O 1
ATOM 1005 N N . GLY A 1 125 ? -10.336 -2.205 1.286 1.00 97.38 125 GLY A N 1
ATOM 1006 C CA . GLY A 1 125 ? -10.431 -3.370 0.407 1.00 97.38 125 GLY A CA 1
ATOM 1007 C C . GLY A 1 125 ? -9.859 -4.630 1.054 1.00 97.38 125 GLY A C 1
ATOM 1008 O O . GLY A 1 125 ? -9.372 -4.595 2.183 1.00 97.38 125 GLY A O 1
ATOM 1009 N N . ALA A 1 126 ? -9.852 -5.733 0.304 1.00 98.00 126 ALA A N 1
ATOM 1010 C CA . ALA A 1 126 ? -9.432 -7.050 0.790 1.00 98.00 126 ALA A CA 1
ATOM 1011 C C . ALA A 1 126 ? -8.026 -7.066 1.423 1.00 98.00 126 ALA A C 1
ATOM 1013 O O . ALA A 1 126 ? -7.843 -7.635 2.496 1.00 98.00 126 ALA A O 1
ATOM 1014 N N . LEU A 1 127 ? -7.041 -6.405 0.799 1.00 98.19 127 LEU A N 1
ATOM 1015 C CA . LEU A 1 127 ? -5.674 -6.321 1.336 1.00 98.19 127 LEU A CA 1
ATOM 1016 C C . LEU A 1 127 ? -5.642 -5.573 2.671 1.00 98.19 127 LEU A C 1
ATOM 1018 O O . LEU A 1 127 ? -5.088 -6.078 3.643 1.00 98.19 127 LEU A O 1
ATOM 1022 N N . SER A 1 128 ? -6.256 -4.388 2.724 1.00 98.12 128 SER A N 1
ATOM 1023 C CA . SER A 1 128 ? -6.292 -3.545 3.921 1.00 98.12 128 SER A CA 1
ATOM 1024 C C . SER A 1 128 ? -7.058 -4.210 5.064 1.00 98.12 128 SER A C 1
ATOM 1026 O O . SER A 1 128 ? -6.596 -4.159 6.201 1.00 98.12 128 SER A O 1
ATOM 1028 N N . ALA A 1 129 ? -8.182 -4.871 4.769 1.00 98.38 129 ALA A N 1
ATOM 1029 C CA . ALA A 1 129 ? -8.968 -5.613 5.751 1.00 98.38 129 ALA A CA 1
ATOM 1030 C C . ALA A 1 129 ? -8.176 -6.795 6.325 1.00 98.38 129 ALA A C 1
ATOM 1032 O O . ALA A 1 129 ? -7.989 -6.866 7.537 1.00 98.38 129 ALA A O 1
ATOM 1033 N N . LEU A 1 130 ? -7.623 -7.664 5.468 1.00 98.25 130 LEU A N 1
ATOM 1034 C CA . LEU A 1 130 ? -6.847 -8.825 5.913 1.00 98.25 130 LEU A CA 1
ATOM 1035 C C . LEU A 1 130 ? -5.586 -8.411 6.683 1.00 98.25 130 LEU A C 1
ATOM 1037 O O . LEU A 1 130 ? -5.239 -9.030 7.688 1.00 98.25 130 LEU A O 1
ATOM 1041 N N . ALA A 1 131 ? -4.903 -7.348 6.248 1.00 97.88 131 ALA A N 1
ATOM 1042 C CA . ALA A 1 131 ? -3.737 -6.820 6.950 1.00 97.88 131 ALA A CA 1
ATOM 1043 C C . ALA A 1 131 ? -4.105 -6.274 8.333 1.00 97.88 131 ALA A C 1
ATOM 1045 O O . ALA A 1 131 ? -3.363 -6.484 9.291 1.00 97.88 131 ALA A O 1
ATOM 1046 N N . PHE A 1 132 ? -5.254 -5.603 8.452 1.00 97.94 132 PHE A N 1
ATOM 1047 C CA . PHE A 1 132 ? -5.733 -5.079 9.724 1.00 97.94 132 PHE A CA 1
ATOM 1048 C C . PHE A 1 132 ? -6.114 -6.216 10.676 1.00 97.94 132 PHE A C 1
ATOM 1050 O O . PHE A 1 132 ? -5.580 -6.283 11.783 1.00 97.94 132 PHE A O 1
ATOM 1057 N N . VAL A 1 133 ? -6.951 -7.154 10.221 1.00 97.44 133 VAL A N 1
ATOM 1058 C CA . VAL A 1 133 ? -7.391 -8.313 11.014 1.00 97.44 133 VAL A CA 1
ATOM 1059 C C . VAL A 1 133 ? -6.204 -9.147 11.475 1.00 97.44 133 VAL A C 1
ATOM 1061 O O . VAL A 1 133 ? -6.068 -9.389 12.664 1.00 97.44 133 VAL A O 1
ATOM 1064 N N . SER A 1 134 ? -5.272 -9.495 10.587 1.00 96.31 134 SER A N 1
ATOM 1065 C CA . SER A 1 134 ? -4.095 -10.297 10.963 1.00 96.31 134 SER A CA 1
ATOM 1066 C C . SER A 1 134 ? -3.061 -9.548 11.818 1.00 96.31 134 SER A C 1
ATOM 1068 O O . SER A 1 134 ? -2.196 -10.164 12.445 1.00 96.31 134 SER A O 1
ATOM 1070 N N . THR A 1 135 ? -3.109 -8.213 11.857 1.00 95.25 135 THR A N 1
ATOM 1071 C CA . THR A 1 135 ? -2.230 -7.405 12.719 1.00 95.25 135 THR A CA 1
ATOM 1072 C C . THR A 1 135 ? -2.788 -7.257 14.129 1.00 95.25 135 THR A C 1
ATOM 1074 O O . THR A 1 135 ? -2.042 -7.402 15.100 1.00 95.25 135 THR A O 1
ATOM 1077 N N . ILE A 1 136 ? -4.082 -6.962 14.235 1.00 94.81 136 ILE A N 1
ATOM 1078 C CA . ILE A 1 136 ? -4.776 -6.733 15.507 1.00 94.81 136 ILE A CA 1
ATOM 1079 C C . ILE A 1 136 ? -5.167 -8.061 16.155 1.00 94.81 136 ILE A C 1
ATOM 1081 O O . ILE A 1 136 ? -4.953 -8.215 17.357 1.00 94.81 136 ILE A O 1
ATOM 1085 N N . GLU A 1 137 ? -5.646 -9.009 15.349 1.00 92.81 137 GLU A N 1
ATOM 1086 C CA . GLU A 1 137 ? -6.076 -10.378 15.664 1.00 92.81 137 GLU A CA 1
ATOM 1087 C C . GLU A 1 137 ? -7.254 -10.494 16.633 1.00 92.81 137 GLU A C 1
ATOM 1089 O O . GLU A 1 137 ? -8.233 -11.164 16.329 1.00 92.81 137 GLU A O 1
ATOM 1094 N N . ASP A 1 138 ? -7.188 -9.792 17.756 1.00 92.69 138 ASP A N 1
ATOM 1095 C CA . ASP A 1 138 ? -8.233 -9.734 18.764 1.00 92.69 138 ASP A CA 1
ATOM 1096 C C . ASP A 1 138 ? -8.520 -8.258 19.114 1.00 92.69 138 ASP A C 1
ATOM 1098 O O . ASP A 1 138 ? -7.635 -7.555 19.626 1.00 92.69 138 ASP A O 1
ATOM 1102 N N . PRO A 1 139 ? -9.740 -7.756 18.837 1.00 93.62 139 PRO A N 1
ATOM 1103 C CA . PRO A 1 139 ? -10.115 -6.373 19.118 1.00 93.62 139 PRO A CA 1
ATOM 1104 C C . PRO A 1 139 ? -10.273 -6.095 20.625 1.00 93.62 139 PRO A C 1
ATOM 1106 O O . PRO A 1 139 ? -10.234 -4.943 21.057 1.00 93.62 139 PRO A O 1
ATOM 1109 N N . THR A 1 140 ? -10.421 -7.115 21.472 1.00 92.81 140 THR A N 1
ATOM 1110 C CA . THR A 1 140 ? -10.555 -6.924 22.926 1.00 92.81 140 THR A CA 1
ATOM 1111 C C . THR A 1 140 ? -9.227 -6.546 23.593 1.00 92.81 140 THR A C 1
ATOM 1113 O O . THR A 1 140 ? -9.220 -5.889 24.637 1.00 92.81 140 THR A O 1
ATOM 1116 N N . ARG A 1 141 ? -8.091 -6.818 22.930 1.00 89.44 141 ARG A N 1
ATOM 1117 C CA . ARG A 1 141 ? -6.735 -6.431 23.373 1.00 89.44 141 ARG A CA 1
ATOM 1118 C C . ARG A 1 141 ? -6.562 -4.927 23.560 1.00 89.44 141 ARG A C 1
ATOM 1120 O O . ARG A 1 141 ? -5.684 -4.481 24.305 1.00 89.44 141 ARG A O 1
ATOM 1127 N N . PHE A 1 142 ? -7.371 -4.126 22.871 1.00 91.88 142 PHE A N 1
ATOM 1128 C CA . PHE A 1 142 ? -7.330 -2.677 22.978 1.00 91.88 142 PHE A CA 1
ATOM 1129 C C . PHE A 1 142 ? -8.506 -2.178 23.814 1.00 91.88 142 PHE A C 1
ATOM 1131 O O . PHE A 1 142 ? -9.621 -2.001 23.325 1.00 91.88 142 PHE A O 1
ATOM 1138 N N . ALA A 1 143 ? -8.211 -1.808 25.064 1.00 9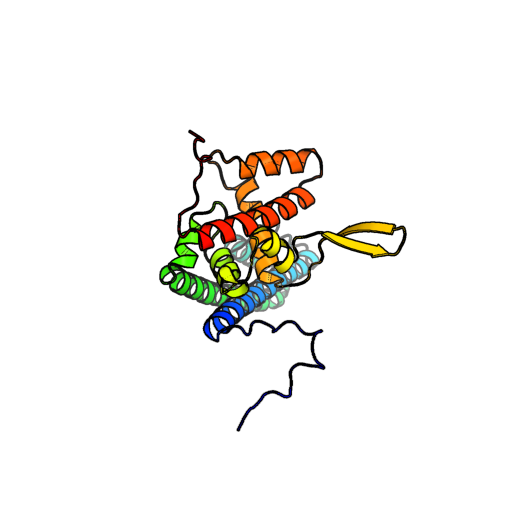0.62 143 ALA A N 1
ATOM 1139 C CA . ALA A 1 143 ? -9.187 -1.175 25.954 1.00 90.62 143 ALA A CA 1
ATOM 1140 C C . ALA A 1 143 ? -9.843 0.075 25.329 1.00 90.62 143 ALA A C 1
ATOM 1142 O O . ALA A 1 143 ? -11.007 0.371 25.580 1.00 90.62 143 ALA A O 1
ATOM 1143 N N . ARG A 1 144 ? -9.099 0.815 24.492 1.00 93.31 144 ARG A N 1
ATOM 1144 C CA . ARG A 1 144 ? -9.583 2.003 23.776 1.00 93.31 144 ARG A CA 1
ATOM 1145 C C . ARG A 1 144 ? -9.220 1.908 22.296 1.00 93.31 144 ARG A C 1
ATOM 1147 O O . ARG A 1 144 ? -8.041 1.758 21.976 1.00 93.31 144 ARG A O 1
ATOM 1154 N N . SER A 1 145 ? -10.180 2.133 21.397 1.00 93.62 145 SER A N 1
ATOM 1155 C CA . SER A 1 145 ? -9.954 2.093 19.938 1.00 93.62 145 SER A CA 1
ATOM 1156 C C . SER A 1 145 ? -8.859 3.058 19.469 1.00 93.62 145 SER A C 1
ATOM 1158 O O . SER A 1 145 ? -8.094 2.749 18.560 1.00 93.62 145 SER A O 1
ATOM 1160 N N . ARG A 1 146 ? -8.701 4.209 20.142 1.00 92.50 146 ARG A N 1
ATOM 1161 C CA . ARG A 1 146 ? -7.641 5.189 19.836 1.00 92.50 146 ARG A CA 1
ATOM 1162 C C . ARG A 1 146 ? -6.217 4.627 19.950 1.00 92.50 146 ARG A C 1
ATOM 1164 O O . ARG A 1 146 ? -5.307 5.181 19.335 1.00 92.50 146 ARG A O 1
ATOM 1171 N N . SER A 1 147 ? -6.025 3.552 20.717 1.00 93.38 147 SER A N 1
ATOM 1172 C CA . SER A 1 147 ? -4.727 2.900 20.916 1.00 93.38 147 SER A CA 1
ATOM 1173 C C . SER A 1 147 ? -4.260 2.123 19.682 1.00 93.38 147 SER A C 1
ATOM 1175 O O . SER A 1 147 ? -3.057 1.954 19.495 1.00 93.38 147 SER A O 1
ATOM 1177 N N . VAL A 1 148 ? -5.178 1.717 18.798 1.00 94.31 148 VAL A N 1
ATOM 1178 C CA . VAL A 1 148 ? -4.840 0.996 17.560 1.00 94.31 148 VAL A CA 1
ATOM 1179 C C . VAL A 1 148 ? -3.986 1.852 16.627 1.00 94.31 148 VAL A C 1
ATOM 1181 O O . VAL A 1 148 ? -3.021 1.366 16.045 1.00 94.31 148 VAL A O 1
ATOM 1184 N N . GLY A 1 149 ? -4.267 3.156 16.546 1.00 91.62 149 GLY A N 1
ATOM 1185 C CA . GLY A 1 149 ? -3.449 4.077 15.756 1.00 91.62 149 GLY A CA 1
ATOM 1186 C C . GLY A 1 149 ? -1.984 4.109 16.210 1.00 91.62 149 GLY A C 1
ATOM 1187 O O . GLY A 1 149 ? -1.087 4.172 15.375 1.00 91.62 149 GLY A O 1
ATOM 1188 N N . ALA A 1 150 ? -1.729 4.019 17.519 1.00 91.00 150 ALA A N 1
ATOM 1189 C CA . ALA A 1 150 ? -0.367 3.949 18.050 1.00 91.00 150 ALA A CA 1
ATOM 1190 C C . ALA A 1 150 ? 0.290 2.592 17.758 1.00 91.00 150 ALA A C 1
ATOM 1192 O O . ALA A 1 150 ? 1.463 2.549 17.403 1.00 91.00 150 ALA A O 1
ATOM 1193 N N . HIS A 1 151 ? -0.478 1.500 17.838 1.00 91.75 151 HIS A N 1
ATOM 1194 C CA . HIS A 1 151 ? -0.003 0.149 17.525 1.00 91.75 151 HIS A CA 1
ATOM 1195 C C . HIS A 1 151 ? 0.443 -0.015 16.065 1.00 91.75 151 HIS A C 1
ATOM 1197 O O . HIS A 1 151 ? 1.388 -0.745 15.783 1.00 91.75 151 HIS A O 1
ATOM 1203 N N . LEU A 1 152 ? -0.208 0.697 15.142 1.00 93.25 152 LEU A N 1
ATOM 1204 C CA . LEU A 1 152 ? 0.171 0.743 13.727 1.00 93.25 152 LEU A CA 1
ATOM 1205 C C . LEU A 1 152 ? 1.268 1.783 13.424 1.00 93.25 152 LEU A C 1
ATOM 1207 O O . LEU A 1 152 ? 1.688 1.929 12.276 1.00 93.25 152 LEU A O 1
ATOM 1211 N N . GLY A 1 153 ? 1.729 2.533 14.428 1.00 92.19 153 GLY A N 1
ATOM 1212 C CA . GLY A 1 153 ? 2.760 3.556 14.261 1.00 92.19 153 GLY A CA 1
ATOM 1213 C C . GLY A 1 153 ? 2.282 4.813 13.540 1.00 92.19 153 GLY A C 1
ATOM 1214 O O . GLY A 1 153 ? 3.086 5.497 12.914 1.00 92.19 153 GLY A O 1
ATOM 1215 N N . LEU A 1 154 ? 0.977 5.106 13.593 1.00 92.25 154 LEU A N 1
ATOM 1216 C CA . LEU A 1 154 ? 0.328 6.265 12.960 1.00 92.25 154 LEU A CA 1
ATOM 1217 C C . LEU A 1 154 ? 0.205 7.477 13.903 1.00 92.25 154 LEU A C 1
ATOM 1219 O O . LEU A 1 154 ? -0.438 8.473 13.567 1.00 92.25 154 LEU A O 1
ATOM 1223 N N . THR A 1 155 ? 0.778 7.403 15.105 1.00 87.62 155 THR A N 1
ATOM 1224 C CA . THR A 1 155 ? 0.814 8.512 16.068 1.00 87.62 155 THR A CA 1
ATOM 1225 C C . THR A 1 155 ? 2.169 9.213 16.050 1.00 87.62 155 THR A C 1
ATOM 1227 O O . THR A 1 155 ? 3.180 8.533 15.866 1.00 87.62 155 THR A O 1
ATOM 1230 N N . PRO A 1 156 ? 2.219 10.539 16.281 1.00 82.88 156 PRO A N 1
ATOM 1231 C CA . PRO A 1 156 ? 3.480 11.258 16.435 1.00 82.88 156 PRO A CA 1
ATOM 1232 C C . PRO A 1 156 ? 4.366 10.630 17.510 1.00 82.88 156 PRO A C 1
ATOM 1234 O O . PRO A 1 156 ? 3.872 10.171 18.545 1.00 82.88 156 PRO A O 1
ATOM 1237 N N . ARG A 1 157 ? 5.676 10.632 17.274 1.00 82.44 157 ARG A N 1
ATOM 1238 C CA . ARG A 1 157 ? 6.679 10.351 18.294 1.00 82.44 157 ARG A CA 1
ATOM 1239 C C . ARG A 1 157 ? 6.731 11.546 19.244 1.00 82.44 157 ARG A C 1
ATOM 1241 O O . ARG A 1 157 ? 6.941 12.676 18.807 1.00 82.44 157 ARG A O 1
ATOM 1248 N N . ARG A 1 158 ? 6.528 11.278 20.532 1.00 79.62 158 ARG A N 1
ATOM 1249 C CA . ARG A 1 158 ? 6.735 12.239 21.618 1.00 79.62 158 ARG A CA 1
ATOM 1250 C C . ARG A 1 158 ? 8.176 12.110 22.097 1.00 79.62 158 ARG A C 1
ATOM 1252 O O . ARG A 1 158 ? 8.609 11.000 22.403 1.00 79.62 158 ARG A O 1
ATOM 1259 N N . TYR A 1 159 ? 8.901 13.219 22.134 1.00 75.19 159 TYR A N 1
ATOM 1260 C CA . TYR A 1 159 ? 10.160 13.330 22.860 1.00 75.19 159 TYR A CA 1
ATOM 1261 C C . TYR A 1 159 ? 9.908 14.242 24.054 1.00 75.19 159 TYR A C 1
ATOM 1263 O O . TYR A 1 159 ? 9.665 15.434 23.865 1.00 75.19 159 TYR A O 1
ATOM 1271 N N . GLN A 1 160 ? 9.899 13.654 25.249 1.00 74.19 160 GLN A N 1
ATOM 1272 C CA . GLN A 1 160 ? 9.644 14.367 26.491 1.00 74.19 160 GLN A CA 1
ATOM 1273 C C . GLN A 1 160 ? 10.820 14.155 27.448 1.00 74.19 160 GLN A C 1
ATOM 1275 O O . GLN A 1 160 ? 11.112 13.017 27.811 1.00 74.19 160 GLN A O 1
ATOM 1280 N N . SER A 1 161 ? 11.501 15.233 27.833 1.00 71.81 161 SER A N 1
ATOM 1281 C CA . SER A 1 161 ? 12.598 15.210 28.809 1.00 71.81 161 SER A CA 1
ATOM 1282 C C . SER A 1 161 ? 12.593 16.503 29.617 1.00 71.81 161 SER A C 1
ATOM 1284 O O . SER A 1 161 ? 12.786 17.563 29.023 1.00 71.81 161 SER A O 1
ATOM 1286 N N . GLY A 1 162 ? 12.400 16.422 30.939 1.00 81.31 162 GLY A N 1
ATOM 1287 C CA . GLY A 1 162 ? 12.387 17.584 31.838 1.00 81.31 162 GLY A CA 1
ATOM 1288 C C . GLY A 1 162 ? 11.433 18.683 31.359 1.00 81.31 162 GLY A C 1
ATOM 1289 O O . GLY A 1 162 ? 10.221 18.556 31.497 1.00 81.31 162 GLY A O 1
ATOM 1290 N N . GLU A 1 163 ? 11.993 19.725 30.748 1.00 76.81 163 GLU A N 1
ATOM 1291 C CA . GLU A 1 163 ? 11.287 20.913 30.244 1.00 76.81 163 GLU A CA 1
ATOM 1292 C C . GLU A 1 163 ? 10.895 20.840 28.753 1.00 76.81 163 GLU A C 1
ATOM 1294 O O . GLU A 1 163 ? 10.127 21.665 28.264 1.00 76.81 163 GLU A O 1
ATOM 1299 N N . MET A 1 164 ? 11.400 19.862 27.995 1.00 62.44 164 MET A N 1
ATOM 1300 C CA . MET A 1 164 ? 11.104 19.721 26.565 1.00 62.44 164 MET A CA 1
ATOM 1301 C C . MET A 1 164 ? 9.973 18.721 26.323 1.00 62.44 164 MET A C 1
ATOM 1303 O O . MET A 1 164 ? 10.140 17.541 26.615 1.00 62.44 164 MET A O 1
ATOM 1307 N N . ASP A 1 165 ? 8.878 19.162 25.694 1.00 78.81 165 ASP A N 1
ATOM 1308 C CA . ASP A 1 165 ? 7.864 18.310 25.048 1.00 78.81 165 ASP A CA 1
ATOM 1309 C C . ASP A 1 165 ? 7.806 18.660 23.555 1.00 78.81 165 ASP A C 1
ATOM 1311 O O . ASP A 1 165 ? 7.307 19.713 23.154 1.00 78.81 165 ASP A O 1
ATOM 1315 N N . ARG A 1 166 ? 8.369 17.788 22.712 1.00 77.25 166 ARG A N 1
ATOM 1316 C CA . ARG A 1 166 ? 8.371 17.953 21.252 1.00 77.25 166 ARG A CA 1
ATOM 1317 C C . ARG A 1 166 ? 7.613 16.808 20.587 1.00 77.25 166 ARG A C 1
ATOM 1319 O O . ARG A 1 166 ? 7.857 15.629 20.851 1.00 77.25 166 ARG A O 1
ATOM 1326 N N . SER A 1 167 ? 6.723 17.161 19.662 1.00 77.81 167 SER A N 1
ATOM 1327 C CA . SER A 1 167 ? 5.978 16.218 18.820 1.00 77.81 167 SER A CA 1
ATOM 1328 C C . SER A 1 167 ? 6.569 16.208 17.408 1.00 77.81 167 SER A C 1
ATOM 1330 O O . SER A 1 167 ? 6.526 17.222 16.714 1.00 77.81 167 SER A O 1
ATOM 1332 N N . GLY A 1 168 ? 7.152 15.078 17.000 1.00 79.50 168 GLY A N 1
ATOM 1333 C CA . GLY A 1 168 ? 7.865 14.934 15.726 1.00 79.50 168 GLY A CA 1
ATOM 1334 C C . GLY A 1 168 ? 7.090 14.161 14.654 1.00 79.50 168 GLY A C 1
ATOM 1335 O O . GLY A 1 168 ? 5.858 14.132 14.626 1.00 79.50 168 GLY A O 1
ATOM 1336 N N . HIS A 1 169 ? 7.829 13.491 13.766 1.00 85.25 169 HIS A N 1
ATOM 1337 C CA . HIS A 1 169 ? 7.269 12.540 12.800 1.00 85.25 169 HIS A CA 1
ATOM 1338 C C . HIS A 1 169 ? 6.479 11.418 13.490 1.00 85.25 169 HIS A C 1
ATOM 1340 O O . HIS A 1 169 ? 6.584 11.207 14.700 1.00 85.25 169 HIS A O 1
ATOM 1346 N N . ILE A 1 170 ? 5.688 10.666 12.719 1.00 88.50 170 ILE A N 1
ATOM 1347 C CA . ILE A 1 170 ? 5.054 9.450 13.239 1.00 88.50 170 ILE A CA 1
ATOM 1348 C C . ILE A 1 170 ? 6.104 8.492 13.811 1.00 88.50 170 ILE A C 1
ATOM 1350 O O . ILE A 1 170 ? 7.230 8.442 13.318 1.00 88.50 170 ILE A O 1
ATOM 1354 N N . SER A 1 171 ? 5.737 7.722 14.835 1.00 86.25 171 SER A N 1
ATOM 1355 C CA . SER A 1 171 ? 6.667 6.781 15.463 1.00 86.25 171 SER A CA 1
ATOM 1356 C C . SER A 1 171 ? 7.196 5.745 14.475 1.00 86.25 171 SER A C 1
ATOM 1358 O O . SER A 1 171 ? 8.349 5.344 14.575 1.00 86.25 171 SER A O 1
ATOM 1360 N N . GLY A 1 172 ? 6.359 5.291 13.534 1.00 81.81 172 GLY A N 1
ATOM 1361 C CA . GLY A 1 172 ? 6.713 4.232 12.588 1.00 81.81 172 GLY A CA 1
ATOM 1362 C C . GLY A 1 172 ? 6.855 2.842 13.226 1.00 81.81 172 GLY A C 1
ATOM 1363 O O . GLY A 1 172 ? 7.013 1.856 12.503 1.00 81.81 172 GLY A O 1
ATOM 1364 N N . CYS A 1 173 ? 6.736 2.738 14.551 1.00 83.38 173 CYS A N 1
ATOM 1365 C CA . CYS A 1 173 ? 6.774 1.482 15.288 1.00 83.38 173 CYS A CA 1
ATOM 1366 C C . CYS A 1 173 ? 5.530 0.637 14.984 1.00 83.38 173 CYS A C 1
ATOM 1368 O O . CYS A 1 173 ? 4.422 1.163 14.942 1.00 83.38 173 CYS A O 1
ATOM 1370 N N . GLY A 1 174 ? 5.701 -0.672 14.803 1.00 86.31 174 GLY A N 1
ATOM 1371 C CA . GLY A 1 174 ? 4.609 -1.599 14.497 1.00 86.31 174 GLY A CA 1
ATOM 1372 C C . GLY A 1 174 ? 4.627 -2.084 13.051 1.00 86.31 174 GLY A C 1
ATOM 1373 O O . GLY A 1 174 ? 5.654 -2.034 12.374 1.00 86.31 174 GLY A O 1
ATOM 1374 N N . ASP A 1 175 ? 3.489 -2.587 12.582 1.00 91.06 175 ASP A N 1
ATOM 1375 C CA . ASP A 1 175 ? 3.410 -3.250 11.283 1.00 91.06 175 ASP A CA 1
ATOM 1376 C C . ASP A 1 175 ? 3.466 -2.260 10.108 1.00 91.06 175 ASP A C 1
ATOM 1378 O O . ASP A 1 175 ? 2.539 -1.477 9.877 1.00 91.06 175 ASP A O 1
ATOM 1382 N N . VAL A 1 176 ? 4.569 -2.307 9.355 1.00 94.00 176 VAL A N 1
ATOM 1383 C CA . VAL A 1 176 ? 4.811 -1.425 8.205 1.00 94.00 176 VAL A CA 1
ATOM 1384 C C . VAL A 1 176 ? 3.769 -1.638 7.109 1.00 94.00 176 VAL A C 1
ATOM 1386 O O . VAL A 1 176 ? 3.292 -0.663 6.534 1.00 94.00 176 VAL A O 1
ATOM 1389 N N . LEU A 1 177 ? 3.394 -2.886 6.819 1.00 95.38 177 LEU A N 1
ATOM 1390 C CA . LEU A 1 177 ? 2.482 -3.198 5.723 1.00 95.38 177 LEU A CA 1
ATOM 1391 C C . LEU A 1 177 ? 1.059 -2.742 6.043 1.00 95.38 177 LEU A C 1
ATOM 1393 O O . LEU A 1 177 ? 0.436 -2.072 5.222 1.00 95.38 177 LEU A O 1
ATOM 1397 N N . ALA A 1 178 ? 0.567 -3.034 7.247 1.00 96.00 178 ALA A N 1
ATOM 1398 C CA . ALA A 1 178 ? -0.731 -2.554 7.704 1.00 96.00 178 ALA A CA 1
ATOM 1399 C C . ALA A 1 178 ? -0.776 -1.019 7.708 1.00 96.00 178 ALA A C 1
ATOM 1401 O O . ALA A 1 178 ? -1.740 -0.433 7.218 1.00 96.00 178 ALA A O 1
ATOM 1402 N N . ARG A 1 179 ? 0.291 -0.352 8.171 1.00 96.88 179 ARG A N 1
ATOM 1403 C CA . ARG A 1 179 ? 0.394 1.113 8.115 1.00 96.88 179 ARG A CA 1
ATOM 1404 C C . ARG A 1 179 ? 0.317 1.649 6.683 1.00 96.88 179 ARG A C 1
ATOM 1406 O O . ARG A 1 179 ? -0.446 2.582 6.433 1.00 96.88 179 ARG A O 1
ATOM 1413 N N . THR A 1 180 ? 1.069 1.062 5.753 1.00 97.06 180 THR A N 1
ATOM 1414 C CA . THR A 1 180 ? 1.046 1.443 4.332 1.00 97.06 180 THR A CA 1
ATOM 1415 C C . THR A 1 180 ? -0.347 1.259 3.735 1.00 97.06 180 THR A C 1
ATOM 1417 O 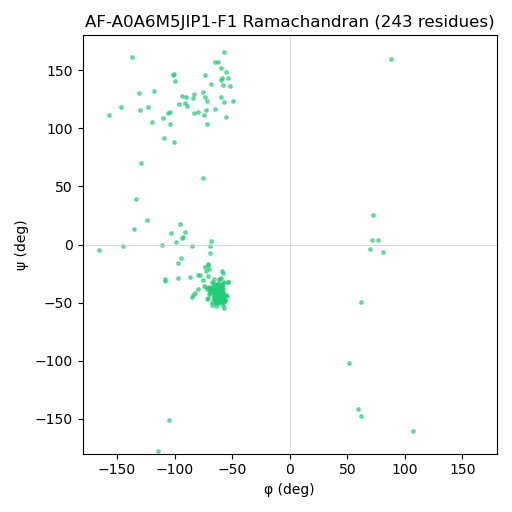O . THR A 1 180 ? -0.865 2.176 3.107 1.00 97.06 180 THR A O 1
ATOM 1420 N N . LEU A 1 181 ? -1.008 0.132 4.003 1.00 98.06 181 LEU A N 1
ATOM 1421 C CA . LEU A 1 181 ? -2.351 -0.149 3.490 1.00 98.06 181 LEU A CA 1
ATOM 1422 C C . LEU A 1 181 ? -3.429 0.772 4.083 1.00 98.06 181 LEU A C 1
ATOM 1424 O O . LEU A 1 181 ? -4.388 1.111 3.389 1.00 98.06 181 LEU A O 1
ATOM 1428 N N . MET A 1 182 ? -3.282 1.220 5.336 1.00 98.12 182 MET A N 1
ATOM 1429 C CA . MET A 1 182 ? -4.158 2.250 5.917 1.00 98.12 182 MET A CA 1
ATOM 1430 C C . MET A 1 182 ? -3.926 3.623 5.274 1.00 98.12 182 MET A C 1
ATOM 1432 O O . MET A 1 182 ? -4.877 4.374 5.055 1.00 98.12 182 MET A O 1
ATOM 1436 N N . TYR A 1 183 ? -2.676 3.953 4.943 1.00 97.94 183 TYR A N 1
ATOM 1437 C CA . TYR A 1 183 ? -2.345 5.175 4.210 1.00 97.94 183 TYR A CA 1
ATOM 1438 C C . TYR A 1 183 ? -2.908 5.148 2.781 1.00 97.94 183 TYR A C 1
ATOM 1440 O O . TYR A 1 183 ? -3.510 6.125 2.336 1.00 97.94 183 TYR A O 1
ATOM 1448 N N . GLU A 1 184 ? -2.789 4.022 2.077 1.00 98.00 184 GLU A N 1
ATOM 1449 C CA . GLU A 1 184 ? -3.397 3.829 0.756 1.00 98.00 184 GLU A CA 1
ATOM 1450 C C . GLU A 1 184 ? -4.928 3.918 0.818 1.00 98.00 184 GLU A C 1
ATOM 1452 O O . GLU A 1 184 ? -5.532 4.613 0.001 1.00 98.00 184 GLU A O 1
ATOM 1457 N N . ALA A 1 185 ? -5.560 3.314 1.828 1.00 98.12 185 ALA A N 1
ATOM 1458 C CA . ALA A 1 185 ? -7.000 3.437 2.047 1.00 98.12 185 ALA A CA 1
ATOM 1459 C C . ALA A 1 185 ? -7.433 4.901 2.253 1.00 98.12 185 ALA A C 1
ATOM 1461 O O . ALA A 1 185 ? -8.422 5.349 1.671 1.00 98.12 185 ALA A O 1
ATOM 1462 N N . ALA A 1 186 ? -6.656 5.690 3.002 1.00 98.00 186 ALA A N 1
ATOM 1463 C CA . ALA A 1 186 ? -6.894 7.125 3.155 1.00 98.00 186 ALA A CA 1
ATOM 1464 C C . ALA A 1 186 ? -6.803 7.884 1.814 1.00 98.00 186 ALA A C 1
ATOM 1466 O O . ALA A 1 186 ? -7.621 8.765 1.544 1.00 98.00 186 ALA A O 1
ATOM 1467 N N . ILE A 1 187 ? -5.858 7.524 0.937 1.00 98.06 187 ILE A N 1
ATOM 1468 C CA . ILE A 1 187 ? -5.786 8.082 -0.425 1.00 98.06 187 ILE A CA 1
ATOM 1469 C C . ILE A 1 187 ? -7.050 7.730 -1.217 1.00 98.06 187 ILE A C 1
ATOM 1471 O O . ILE A 1 187 ? -7.597 8.602 -1.896 1.00 98.06 187 ILE A O 1
ATOM 1475 N N . VAL A 1 188 ? -7.525 6.484 -1.130 1.00 97.94 188 VAL A N 1
ATOM 1476 C CA . VAL A 1 188 ? -8.752 6.041 -1.809 1.00 97.94 188 VAL A CA 1
ATOM 1477 C C . VAL A 1 188 ? -9.959 6.853 -1.336 1.00 97.94 188 VAL A C 1
ATOM 1479 O O . VAL A 1 188 ? -10.713 7.340 -2.178 1.00 97.94 188 VAL A O 1
ATOM 1482 N N . ILE A 1 189 ? -10.114 7.082 -0.028 1.00 97.38 189 ILE A N 1
ATOM 1483 C CA . ILE A 1 189 ? -11.188 7.932 0.518 1.00 97.38 189 ILE A CA 1
ATOM 1484 C C . ILE A 1 189 ? -11.144 9.338 -0.093 1.00 97.38 189 ILE A C 1
ATOM 1486 O O . ILE A 1 189 ? -12.163 9.844 -0.557 1.00 97.38 189 ILE A O 1
ATOM 1490 N N . LEU A 1 190 ? -9.965 9.959 -0.140 1.00 96.88 190 LEU A N 1
ATOM 1491 C CA . LEU A 1 190 ? -9.828 11.332 -0.629 1.00 96.88 190 LEU A CA 1
ATOM 1492 C C . LEU A 1 190 ? -10.131 11.468 -2.131 1.00 96.88 190 LEU A C 1
ATOM 1494 O O . LEU A 1 190 ? -10.764 12.440 -2.534 1.00 96.88 190 LEU A O 1
ATOM 1498 N N . HIS A 1 191 ? -9.723 10.502 -2.960 1.00 96.62 191 HIS A N 1
ATOM 1499 C CA . HIS A 1 191 ? -9.746 10.671 -4.423 1.00 96.62 191 HIS A CA 1
ATOM 1500 C C . HIS A 1 191 ? -10.826 9.851 -5.141 1.00 96.62 191 HIS A C 1
ATOM 1502 O O . HIS A 1 191 ? -11.299 10.243 -6.212 1.00 96.62 191 HIS A O 1
ATOM 1508 N N . ARG A 1 192 ? -11.206 8.692 -4.593 1.00 96.38 192 ARG A N 1
ATOM 1509 C CA . ARG A 1 192 ? -12.078 7.716 -5.267 1.00 96.38 192 ARG A CA 1
ATOM 1510 C C . ARG A 1 192 ? -13.475 7.644 -4.670 1.00 96.38 192 ARG A C 1
ATOM 1512 O O . ARG A 1 192 ? -14.412 7.411 -5.424 1.00 96.38 192 ARG A O 1
ATOM 1519 N N . VAL A 1 193 ? -13.642 7.883 -3.370 1.00 94.50 193 VAL A N 1
ATOM 1520 C CA . VAL A 1 193 ? -14.977 7.904 -2.755 1.00 94.50 193 VAL A CA 1
ATOM 1521 C C . VAL A 1 193 ? -15.712 9.174 -3.189 1.00 94.50 193 VAL A C 1
ATOM 1523 O O . VAL A 1 193 ? -15.270 10.292 -2.909 1.00 94.50 193 VAL A O 1
ATOM 1526 N N . LYS A 1 194 ? -16.812 8.992 -3.929 1.00 93.06 194 LYS A N 1
ATOM 1527 C CA . LYS A 1 194 ? -17.644 10.083 -4.465 1.00 93.06 194 LYS A CA 1
ATOM 1528 C C . LYS A 1 194 ? -18.860 10.401 -3.599 1.00 93.06 194 LYS A C 1
ATOM 1530 O O . LYS A 1 194 ? -19.274 11.551 -3.572 1.00 93.06 194 LYS A O 1
ATOM 1535 N N . ARG A 1 195 ? -19.387 9.408 -2.874 1.00 93.69 195 ARG A N 1
ATOM 1536 C CA . ARG A 1 195 ? -20.494 9.596 -1.928 1.00 93.69 195 ARG A CA 1
ATOM 1537 C C . ARG A 1 195 ? -20.094 10.600 -0.828 1.00 93.69 195 ARG A C 1
ATOM 1539 O O . ARG A 1 195 ? -18.941 10.534 -0.384 1.00 93.69 195 ARG A O 1
ATOM 1546 N N . PRO A 1 196 ? -21.011 11.481 -0.379 1.00 92.56 196 PRO A N 1
ATOM 1547 C CA . PRO A 1 196 ? -20.785 12.344 0.777 1.00 92.56 196 PRO A CA 1
ATOM 1548 C C . PRO A 1 196 ? -20.330 11.543 1.996 1.00 92.56 196 PRO A C 1
ATOM 1550 O O . PRO A 1 196 ? -20.840 10.453 2.264 1.00 92.56 196 PRO A O 1
ATOM 1553 N N . LEU A 1 197 ? -19.322 12.058 2.697 1.00 94.25 197 LEU A N 1
ATOM 1554 C CA . LEU A 1 197 ? -18.713 11.367 3.822 1.00 94.25 197 LEU A CA 1
ATOM 1555 C C . LEU A 1 197 ? -18.031 12.381 4.742 1.00 94.25 197 LEU A C 1
ATOM 1557 O O . LEU A 1 197 ? -16.946 12.864 4.425 1.00 94.25 197 LEU A O 1
ATOM 1561 N N . HIS A 1 198 ? -18.572 12.579 5.944 1.00 92.56 198 HIS A N 1
ATOM 1562 C CA . HIS A 1 198 ? -17.990 13.488 6.942 1.00 92.56 198 HIS A CA 1
ATOM 1563 C C . HIS A 1 198 ? -16.514 13.198 7.249 1.00 92.56 198 HIS A C 1
ATOM 1565 O O . HIS A 1 198 ? -15.733 14.101 7.545 1.00 92.56 198 HIS A O 1
ATOM 1571 N N . LEU A 1 199 ? -16.100 11.927 7.186 1.00 94.00 199 LEU A N 1
ATOM 1572 C CA . LEU A 1 199 ? -14.701 11.540 7.366 1.00 94.00 199 LEU A CA 1
ATOM 1573 C C . LEU A 1 199 ? -13.791 12.127 6.273 1.00 94.00 199 LEU A C 1
ATOM 1575 O O . LEU A 1 199 ? -12.655 12.504 6.570 1.00 94.00 199 LEU A O 1
ATOM 1579 N N . LYS A 1 200 ? -14.286 12.206 5.033 1.00 95.94 200 LYS A N 1
ATOM 1580 C CA . LYS A 1 200 ? -13.589 12.816 3.899 1.00 95.94 200 LYS A CA 1
ATOM 1581 C C . LYS A 1 200 ? -13.545 14.333 4.053 1.00 95.94 200 LYS A C 1
ATOM 1583 O O . LYS A 1 200 ? -12.459 14.889 3.943 1.00 95.94 200 LYS A O 1
ATOM 1588 N N . ASP A 1 201 ? -14.664 14.968 4.386 1.00 95.94 201 ASP A N 1
ATOM 1589 C CA . ASP A 1 201 ? -14.743 16.429 4.554 1.00 95.94 201 ASP A CA 1
ATOM 1590 C C . ASP A 1 201 ? -13.824 16.904 5.683 1.00 95.94 201 ASP A C 1
ATOM 1592 O O . ASP A 1 201 ? -13.012 17.813 5.511 1.00 95.94 201 ASP A O 1
ATOM 1596 N N . TRP A 1 202 ? -13.845 16.189 6.813 1.00 96.69 202 TRP A N 1
ATOM 1597 C CA . TRP A 1 202 ? -12.905 16.403 7.910 1.00 96.69 202 TRP A CA 1
ATOM 1598 C C . TRP A 1 202 ? -11.452 16.304 7.444 1.00 96.69 202 TRP A C 1
ATOM 1600 O O . TRP A 1 202 ? -10.635 17.124 7.848 1.00 96.69 202 TRP A O 1
ATOM 1610 N N . ALA A 1 203 ? -11.112 15.316 6.609 1.00 96.75 203 ALA A N 1
ATOM 1611 C CA . ALA A 1 203 ? -9.753 15.144 6.111 1.00 96.75 203 ALA A CA 1
ATOM 1612 C C . ALA A 1 203 ? -9.352 16.243 5.115 1.00 96.75 203 ALA A C 1
ATOM 1614 O O . ALA A 1 203 ? -8.209 16.690 5.170 1.00 96.75 203 ALA A O 1
ATOM 1615 N N . LEU A 1 204 ? -10.270 16.708 4.261 1.00 97.56 204 LEU A N 1
ATOM 1616 C CA . LEU A 1 204 ? -10.047 17.834 3.346 1.00 97.56 204 LEU A CA 1
ATOM 1617 C C . LEU A 1 204 ? -9.773 19.133 4.112 1.00 97.56 204 LEU A C 1
ATOM 1619 O O . LEU A 1 204 ? -8.808 19.818 3.797 1.00 97.56 204 LEU A O 1
ATOM 1623 N N . ALA A 1 205 ? -10.479 19.398 5.213 1.00 97.56 205 ALA A N 1
ATOM 1624 C CA . ALA A 1 205 ? -10.147 20.524 6.091 1.00 97.56 205 ALA A CA 1
ATOM 1625 C C . ALA A 1 205 ? -8.714 20.433 6.670 1.00 97.56 205 ALA A C 1
ATOM 1627 O O . ALA A 1 205 ? -8.072 21.446 6.950 1.00 97.56 205 ALA A O 1
ATOM 1628 N N . ILE A 1 206 ? -8.168 19.218 6.839 1.00 97.19 206 ILE A N 1
ATOM 1629 C CA . ILE A 1 206 ? -6.755 19.036 7.216 1.00 97.19 206 ILE A CA 1
ATOM 1630 C C . ILE A 1 206 ? -5.815 19.321 6.047 1.00 97.19 206 ILE A C 1
ATOM 1632 O O . ILE A 1 206 ? -4.717 19.829 6.277 1.00 97.19 206 ILE A O 1
ATOM 1636 N N . VAL A 1 207 ? -6.216 18.973 4.822 1.00 97.19 207 VAL A N 1
ATOM 1637 C CA . VAL A 1 207 ? -5.432 19.275 3.619 1.00 97.19 207 VAL A CA 1
ATOM 1638 C C . VAL A 1 207 ? -5.200 20.779 3.536 1.00 97.19 207 VAL A C 1
ATOM 1640 O O . VAL A 1 207 ? -4.042 21.177 3.446 1.00 97.19 207 VAL A O 1
ATOM 1643 N N . GLU A 1 208 ? -6.252 21.583 3.698 1.00 96.94 208 GLU A N 1
ATOM 1644 C CA . GLU A 1 208 ? -6.163 23.048 3.637 1.00 96.94 208 GLU A CA 1
ATOM 1645 C C . GLU A 1 208 ? -5.253 23.630 4.726 1.00 96.94 208 GLU A C 1
ATOM 1647 O O . GLU A 1 208 ? -4.373 24.438 4.451 1.00 96.94 208 GLU A O 1
ATOM 1652 N N . ARG A 1 209 ? -5.393 23.177 5.978 1.00 96.50 209 ARG A N 1
ATOM 1653 C CA . ARG A 1 209 ? -4.640 23.767 7.103 1.00 96.50 209 ARG A CA 1
ATOM 1654 C C . ARG A 1 209 ? -3.189 23.290 7.232 1.00 96.50 209 ARG A C 1
ATOM 1656 O O . ARG A 1 209 ? -2.386 23.933 7.897 1.00 96.50 209 ARG A O 1
ATOM 1663 N N . ALA A 1 210 ? -2.875 22.085 6.750 1.00 93.38 210 ALA A N 1
ATOM 1664 C CA . ALA A 1 210 ? -1.655 21.363 7.137 1.00 93.38 210 ALA A CA 1
ATOM 1665 C C . ALA A 1 210 ? -1.020 20.532 6.008 1.00 93.38 210 ALA A C 1
ATOM 1667 O O . ALA A 1 210 ? 0.026 19.906 6.216 1.00 93.38 210 ALA A O 1
ATOM 1668 N N . GLY A 1 211 ? -1.627 20.518 4.824 1.00 95.44 211 GLY A N 1
ATOM 1669 C CA . GLY A 1 211 ? -1.125 19.843 3.639 1.00 95.44 211 GLY A CA 1
ATOM 1670 C C . GLY A 1 211 ? -1.549 18.371 3.509 1.00 95.44 211 GLY A C 1
ATOM 1671 O O . GLY A 1 211 ? -1.880 17.683 4.487 1.00 95.44 211 GLY A O 1
ATOM 1672 N N . PRO A 1 212 ? -1.487 17.828 2.278 1.00 94.75 212 PRO A N 1
ATOM 1673 C CA . PRO A 1 212 ? -2.061 16.527 1.934 1.00 94.75 212 PRO A CA 1
ATOM 1674 C C . PRO A 1 212 ? -1.372 15.349 2.628 1.00 94.75 212 PRO A C 1
ATOM 1676 O O . PRO A 1 212 ? -2.023 14.364 2.974 1.00 94.75 212 PRO A O 1
ATOM 1679 N N . GLY A 1 213 ? -0.059 15.433 2.868 1.00 94.69 213 GLY A N 1
ATOM 1680 C CA . GLY A 1 213 ? 0.689 14.378 3.556 1.00 94.69 213 GLY A CA 1
ATOM 1681 C C . GLY A 1 213 ? 0.200 14.165 4.991 1.00 94.69 213 GLY A C 1
ATOM 1682 O O . GLY A 1 213 ? -0.126 13.039 5.374 1.00 94.69 213 GLY A O 1
ATOM 1683 N N . LYS A 1 214 ? 0.077 15.256 5.761 1.00 94.50 214 LYS A N 1
ATOM 1684 C CA . LYS A 1 214 ? -0.412 15.221 7.148 1.00 94.50 214 LYS A CA 1
ATOM 1685 C C . LYS A 1 214 ? -1.879 14.790 7.207 1.00 94.50 214 LYS A C 1
ATOM 1687 O O . LYS A 1 214 ? -2.231 13.974 8.058 1.00 94.50 214 LYS A O 1
ATOM 1692 N N . ALA A 1 215 ? -2.707 15.257 6.270 1.00 96.56 215 ALA A N 1
ATOM 1693 C CA . ALA A 1 215 ? -4.105 14.847 6.160 1.00 96.56 215 ALA A CA 1
ATOM 1694 C C . ALA A 1 215 ? -4.267 13.337 5.927 1.00 96.56 215 ALA A C 1
ATOM 1696 O O . ALA A 1 215 ? -5.040 12.691 6.630 1.00 96.56 215 ALA A O 1
ATOM 1697 N N . ARG A 1 216 ? -3.491 12.745 5.007 1.00 97.38 216 ARG A N 1
ATOM 1698 C CA . ARG A 1 216 ? -3.524 11.294 4.737 1.00 97.38 216 ARG A CA 1
ATOM 1699 C C . ARG A 1 216 ? -3.132 10.468 5.962 1.00 97.38 216 ARG A C 1
ATOM 1701 O O . ARG A 1 216 ? -3.803 9.488 6.266 1.00 97.38 216 ARG A O 1
ATOM 1708 N N . VAL A 1 217 ? -2.095 10.876 6.700 1.00 96.56 217 VAL A N 1
ATOM 1709 C CA . VAL A 1 217 ? -1.682 10.198 7.945 1.00 96.56 217 VAL A CA 1
ATOM 1710 C C . VAL A 1 217 ? -2.759 10.321 9.027 1.00 96.56 217 VAL A C 1
ATOM 1712 O O . VAL A 1 217 ? -3.113 9.328 9.664 1.00 96.56 217 VAL A O 1
ATOM 1715 N N . ALA A 1 218 ? -3.316 11.520 9.221 1.00 96.56 218 ALA A N 1
ATOM 1716 C CA . ALA A 1 218 ? -4.389 11.749 10.186 1.00 96.56 218 ALA A CA 1
ATOM 1717 C C . ALA A 1 218 ? -5.643 10.925 9.850 1.00 96.56 218 ALA A C 1
ATOM 1719 O O . ALA A 1 218 ? -6.246 10.324 10.744 1.00 96.56 218 ALA A O 1
ATOM 1720 N N . LEU A 1 219 ? -5.995 10.838 8.566 1.00 97.69 219 LEU A N 1
ATOM 1721 C CA . LEU A 1 219 ? -7.091 10.017 8.068 1.00 97.69 219 LEU A CA 1
ATOM 1722 C C . LEU A 1 219 ? -6.822 8.523 8.257 1.00 97.69 219 LEU A C 1
ATOM 1724 O O . LEU A 1 219 ? -7.678 7.843 8.807 1.00 97.69 219 LEU A O 1
ATOM 1728 N N . ALA A 1 220 ? -5.632 8.021 7.922 1.00 97.75 220 ALA A N 1
ATOM 1729 C CA . ALA A 1 220 ? -5.247 6.629 8.169 1.00 97.75 220 ALA A CA 1
ATOM 1730 C C . ALA A 1 220 ? -5.333 6.256 9.661 1.00 97.75 220 ALA A C 1
ATOM 1732 O O . ALA A 1 220 ? -5.821 5.179 10.021 1.00 97.75 220 ALA A O 1
ATOM 1733 N N . ARG A 1 221 ? -4.921 7.171 10.552 1.00 97.38 221 ARG A N 1
ATOM 1734 C CA . ARG A 1 221 ? -5.069 7.000 12.003 1.00 97.38 221 ARG A CA 1
ATOM 1735 C C . ARG A 1 221 ? -6.541 6.919 12.401 1.00 97.38 221 ARG A C 1
ATOM 1737 O O . ARG A 1 221 ? -6.910 5.999 13.124 1.00 97.38 221 ARG A O 1
ATOM 1744 N N . LYS A 1 222 ? -7.375 7.865 11.955 1.00 97.06 222 LYS A N 1
ATOM 1745 C CA . LYS A 1 222 ? -8.812 7.899 12.284 1.00 97.06 222 LYS A CA 1
ATOM 1746 C C . LYS A 1 222 ? -9.544 6.677 11.720 1.00 97.06 222 LYS A C 1
ATOM 1748 O O . LYS A 1 222 ? -10.355 6.083 12.421 1.00 97.06 222 LYS A O 1
ATOM 1753 N N . LEU A 1 223 ? -9.184 6.246 10.515 1.00 97.31 223 LEU A N 1
ATOM 1754 C CA . LEU A 1 223 ? -9.698 5.045 9.865 1.00 97.31 223 LEU A CA 1
ATOM 1755 C C . LEU A 1 223 ? -9.398 3.784 10.683 1.00 97.31 223 LEU A C 1
ATOM 1757 O O . LEU A 1 223 ? -10.300 3.000 10.943 1.00 97.31 223 LEU A O 1
ATOM 1761 N N . SER A 1 224 ? -8.171 3.641 11.190 1.00 97.56 224 SER A N 1
ATOM 1762 C CA . SER A 1 224 ? -7.797 2.529 12.080 1.00 97.56 224 SER A CA 1
ATOM 1763 C C . SER A 1 224 ? -8.649 2.466 13.358 1.00 97.56 224 SER A C 1
ATOM 1765 O O . SER A 1 224 ? -8.972 1.383 13.842 1.00 97.56 224 SER A O 1
ATOM 1767 N N . VAL A 1 225 ? -9.035 3.625 13.905 1.00 97.25 225 VAL A N 1
ATOM 1768 C CA . VAL A 1 225 ? -9.930 3.710 15.074 1.00 97.25 225 VAL A CA 1
ATOM 1769 C C . VAL A 1 225 ? -11.351 3.278 14.710 1.00 97.25 225 VAL A C 1
ATOM 1771 O O . VAL A 1 225 ? -11.972 2.545 15.478 1.00 97.25 225 VAL A O 1
ATOM 1774 N N . ILE A 1 226 ? -11.845 3.699 13.542 1.00 97.06 226 ILE A N 1
ATOM 1775 C CA . ILE A 1 226 ? -13.164 3.315 13.021 1.00 97.06 226 ILE A CA 1
ATOM 1776 C C . ILE A 1 226 ? -13.225 1.806 12.780 1.00 97.06 226 ILE A C 1
ATOM 1778 O O . ILE A 1 226 ? -14.156 1.171 13.262 1.00 97.06 226 ILE A O 1
ATOM 1782 N N . LEU A 1 227 ? -12.221 1.217 12.121 1.00 98.06 227 LEU A N 1
ATOM 1783 C CA . LEU A 1 227 ? -12.170 -0.229 11.870 1.00 98.06 227 LEU A CA 1
ATOM 1784 C C . LEU A 1 227 ? -12.235 -1.036 13.162 1.00 98.06 227 LEU A C 1
ATOM 1786 O O . LEU A 1 227 ? -12.988 -1.998 13.260 1.00 98.06 227 LEU A O 1
ATOM 1790 N N . HIS A 1 228 ? -11.477 -0.619 14.174 1.00 98.00 228 HIS A N 1
ATOM 1791 C CA . HIS A 1 228 ? -11.525 -1.260 15.479 1.00 98.00 228 HIS A CA 1
ATOM 1792 C C . HIS A 1 228 ? -12.902 -1.138 16.143 1.00 98.00 228 HIS A C 1
ATOM 1794 O O . HIS A 1 228 ? -13.380 -2.089 16.753 1.00 98.00 228 HIS A O 1
ATOM 1800 N N . SER A 1 229 ? -13.545 0.028 16.024 1.00 96.88 229 SER A N 1
ATOM 1801 C CA . SER A 1 229 ? -14.889 0.251 16.559 1.00 96.88 229 SER A CA 1
ATOM 1802 C C . SER A 1 229 ? -15.929 -0.638 15.879 1.00 96.88 229 SER A C 1
ATOM 1804 O O . SER A 1 229 ? -16.712 -1.268 16.576 1.00 96.88 229 SER A O 1
ATOM 1806 N N . VAL A 1 230 ? -15.890 -0.721 14.546 1.00 97.62 230 VAL A N 1
ATOM 1807 C CA . VAL A 1 230 ? -16.748 -1.591 13.723 1.00 97.62 230 VAL A CA 1
ATOM 1808 C C . VAL A 1 230 ? -16.538 -3.060 14.089 1.00 97.62 230 VAL A C 1
ATOM 1810 O O . VAL A 1 230 ? -17.497 -3.800 14.273 1.00 97.62 230 VAL A O 1
ATOM 1813 N N . TRP A 1 231 ? -15.285 -3.490 14.266 1.00 97.56 231 TRP A N 1
ATOM 1814 C CA . TRP A 1 231 ? -14.999 -4.862 14.688 1.00 97.56 231 TRP A CA 1
ATOM 1815 C C . TRP A 1 231 ? -15.575 -5.160 16.075 1.00 97.56 231 TRP A C 1
ATOM 1817 O O . TRP A 1 231 ? -16.178 -6.207 16.280 1.00 97.56 231 TRP A O 1
ATOM 1827 N N . ARG A 1 232 ? -15.425 -4.232 17.027 1.00 96.62 232 ARG A N 1
ATOM 1828 C CA . ARG A 1 232 ? -15.944 -4.410 18.387 1.00 96.62 232 ARG A CA 1
ATOM 1829 C C . ARG A 1 232 ? -17.466 -4.412 18.469 1.00 96.62 232 ARG A C 1
ATOM 1831 O O . ARG A 1 232 ? -17.990 -5.120 19.320 1.00 96.62 232 ARG A O 1
ATOM 1838 N N . SER A 1 233 ? -18.151 -3.601 17.665 1.00 95.38 233 SER A N 1
ATOM 1839 C CA . SER A 1 233 ? -19.616 -3.568 17.658 1.00 95.38 233 SER A CA 1
ATOM 1840 C C . SER A 1 233 ? -20.221 -4.737 16.885 1.00 95.38 233 SER A C 1
ATOM 1842 O O . SER A 1 233 ? -21.355 -5.108 17.153 1.00 95.38 233 SER A O 1
ATOM 1844 N N . GLY A 1 234 ? -19.493 -5.298 15.914 1.00 96.00 234 GLY A N 1
ATOM 1845 C CA . GLY A 1 234 ? -20.047 -6.276 14.975 1.00 96.00 234 GLY A CA 1
ATOM 1846 C C . GLY A 1 234 ? -21.013 -5.657 13.958 1.00 96.00 234 GLY A C 1
ATOM 1847 O O . GLY A 1 234 ? -21.579 -6.373 13.137 1.00 96.00 234 GLY A O 1
ATOM 1848 N N . GLU A 1 235 ? -21.184 -4.333 13.981 1.00 96.44 235 GLU A N 1
ATOM 1849 C CA . GLU A 1 235 ? -22.122 -3.611 13.125 1.00 96.44 235 GLU A CA 1
ATOM 1850 C C . GLU A 1 235 ? -21.419 -2.969 11.926 1.00 96.44 235 GLU A C 1
ATOM 1852 O O . GLU A 1 235 ? -20.322 -2.422 12.081 1.00 96.44 235 GLU A O 1
ATOM 1857 N N . PRO A 1 236 ? -22.036 -2.987 10.730 1.00 96.69 236 PRO A N 1
ATOM 1858 C CA . PRO A 1 236 ? -21.441 -2.413 9.532 1.00 96.69 236 PRO A CA 1
ATOM 1859 C C . PRO A 1 236 ? -21.268 -0.896 9.642 1.00 96.69 236 PRO A C 1
ATOM 1861 O O . PRO A 1 236 ? -21.964 -0.205 10.390 1.00 96.69 236 PRO A O 1
ATOM 1864 N N . PHE A 1 237 ? -20.340 -0.360 8.849 1.00 95.88 237 PHE A N 1
ATOM 1865 C CA . PHE A 1 237 ? -20.092 1.073 8.792 1.00 95.88 237 PHE A CA 1
ATOM 1866 C C . PHE A 1 237 ? -21.343 1.845 8.361 1.00 95.88 237 PHE A C 1
ATOM 1868 O O . PHE A 1 237 ? -21.922 1.590 7.303 1.00 95.88 237 PHE A O 1
ATOM 1875 N N . ARG A 1 238 ? -21.709 2.844 9.165 1.00 92.12 238 ARG A N 1
ATOM 1876 C CA . ARG A 1 238 ? -22.805 3.767 8.873 1.00 92.12 238 ARG A CA 1
ATOM 1877 C C . ARG A 1 238 ? -22.252 5.006 8.174 1.00 92.12 238 ARG A C 1
ATOM 1879 O O . ARG A 1 238 ? -21.301 5.624 8.648 1.00 92.12 238 ARG A O 1
ATOM 1886 N N . TRP A 1 239 ? -22.836 5.343 7.027 1.00 87.88 239 TRP A N 1
ATOM 1887 C CA . TRP A 1 239 ? -22.419 6.491 6.213 1.00 87.88 239 TRP A CA 1
ATOM 1888 C C . TRP A 1 239 ? -22.864 7.827 6.801 1.00 87.88 239 TRP A C 1
ATOM 1890 O O . TRP A 1 239 ? -22.170 8.830 6.642 1.00 87.88 239 TRP A O 1
ATOM 1900 N N . GLU A 1 240 ? -23.993 7.808 7.495 1.00 81.12 240 GLU A N 1
ATOM 1901 C CA . GLU A 1 240 ? -24.550 8.945 8.209 1.00 81.12 240 GLU A CA 1
ATOM 1902 C C . GLU A 1 240 ? -24.251 8.803 9.706 1.00 81.12 240 GLU A C 1
ATOM 1904 O O . GLU A 1 240 ? -24.183 7.677 10.222 1.00 81.12 240 GLU A O 1
ATOM 1909 N N . PRO A 1 241 ? -24.023 9.921 10.415 1.00 66.62 241 PRO A N 1
ATOM 1910 C CA . PRO A 1 241 ? -23.951 9.890 11.865 1.00 66.62 241 PRO A CA 1
ATOM 1911 C C . PRO A 1 241 ? -25.272 9.344 12.416 1.00 66.62 241 PRO A C 1
ATOM 1913 O O . PRO A 1 241 ? -26.334 9.605 11.858 1.00 66.62 241 PRO A O 1
ATOM 1916 N N . ALA A 1 242 ? -25.208 8.568 13.500 1.00 58.47 242 ALA A N 1
ATOM 1917 C CA . ALA A 1 242 ? -26.423 8.164 14.195 1.00 58.47 242 ALA A CA 1
ATOM 1918 C C . ALA A 1 242 ? -27.172 9.438 14.601 1.00 58.47 242 ALA A C 1
ATOM 1920 O O . ALA A 1 242 ? -26.586 10.289 15.274 1.00 58.47 242 ALA A O 1
ATOM 1921 N N . THR A 1 243 ? -28.420 9.580 14.156 1.00 45.12 243 THR A N 1
ATOM 1922 C CA . THR A 1 243 ? -29.312 10.636 14.627 1.00 45.12 243 THR A CA 1
ATOM 1923 C C . THR A 1 243 ? -29.366 10.504 16.139 1.00 45.12 243 THR A C 1
ATOM 1925 O O . THR A 1 243 ? -29.839 9.494 16.659 1.00 45.12 243 THR A O 1
ATOM 1928 N N . VAL A 1 244 ? -28.770 11.462 16.842 1.00 44.47 244 VAL A N 1
ATOM 1929 C CA . VAL A 1 244 ? -28.892 11.532 18.293 1.00 44.47 244 VAL A CA 1
ATOM 1930 C C . VAL A 1 244 ? -30.326 11.990 18.530 1.00 44.47 244 VAL A C 1
ATOM 1932 O O . VAL A 1 244 ? -30.647 13.136 18.218 1.00 44.47 244 VAL A O 1
ATOM 1935 N N . ALA A 1 245 ? -31.185 11.051 18.921 1.00 31.48 245 ALA A N 1
ATOM 1936 C CA . ALA A 1 245 ? -32.526 11.341 19.413 1.00 31.48 245 ALA A CA 1
ATOM 1937 C C . ALA A 1 245 ? -32.443 11.953 20.815 1.00 31.48 245 ALA A C 1
ATOM 1939 O O . ALA A 1 245 ? -31.521 11.552 21.568 1.00 31.48 245 ALA A O 1
#

pLDDT: mean 90.33, std 14.63, range [31.48, 98.44]